Protein AF-A0A1V5KKI1-F1 (afdb_monomer)

Solvent-accessible surface area (backbone atoms only — not comparable to full-atom values): 11123 Å² total; per-residue (Å²): 120,94,58,53,67,62,52,52,55,50,49,53,50,33,64,76,65,67,55,80,86,79,87,84,82,82,85,64,93,61,44,90,78,33,66,68,53,48,29,59,76,69,70,46,90,80,67,59,81,82,46,94,95,72,49,72,60,73,78,40,92,84,51,47,70,68,63,51,49,54,51,26,52,51,27,47,52,57,48,20,59,54,49,57,66,32,48,70,32,77,48,77,39,72,72,43,72,56,64,47,42,56,55,46,52,54,27,48,52,54,28,35,57,56,28,46,78,72,79,45,65,72,46,73,23,34,40,39,40,33,30,72,63,83,69,93,68,65,63,79,81,47,85,63,55,88,89,40,75,61,46,69,46,56,39,58,56,52,48,62,74,71,54,61,50,59,46,78,44,64,40,59,64,66,62,52,53,53,52,52,52,64,74,76,104

Mean predicted aligned error: 4.67 Å

Structure (mmCIF, N/CA/C/O backbone):
data_AF-A0A1V5KKI1-F1
#
_entry.id   AF-A0A1V5KKI1-F1
#
loop_
_atom_site.group_PDB
_atom_site.id
_atom_site.type_symbol
_atom_site.label_atom_id
_atom_site.label_alt_id
_atom_site.label_comp_id
_atom_site.label_asym_id
_atom_site.label_entity_id
_atom_site.label_seq_id
_atom_site.pdbx_PDB_ins_code
_atom_site.Cartn_x
_atom_site.Cartn_y
_atom_site.Cartn_z
_atom_site.occupancy
_atom_site.B_iso_or_equiv
_atom_site.auth_seq_id
_atom_site.auth_comp_id
_atom_site.auth_asym_id
_atom_site.auth_atom_id
_atom_site.pdbx_PDB_model_num
ATOM 1 N N . MET A 1 1 ? 9.887 19.341 -19.666 1.00 56.97 1 MET A N 1
ATOM 2 C CA . MET A 1 1 ? 11.131 18.972 -18.947 1.00 56.97 1 MET A CA 1
ATOM 3 C C . MET A 1 1 ? 10.978 17.798 -17.973 1.00 56.97 1 MET A C 1
ATOM 5 O O . MET A 1 1 ? 11.897 16.997 -17.913 1.00 56.97 1 MET A O 1
ATOM 9 N N . ALA A 1 2 ? 9.849 17.619 -17.267 1.00 62.81 2 ALA A N 1
ATOM 10 C CA . ALA A 1 2 ? 9.694 16.579 -16.229 1.00 62.81 2 ALA A CA 1
ATOM 11 C C . ALA A 1 2 ? 9.899 15.107 -16.673 1.00 62.81 2 ALA A C 1
ATOM 13 O O . ALA A 1 2 ? 10.121 14.249 -15.827 1.00 62.81 2 ALA A O 1
ATOM 14 N N . GLN A 1 3 ? 9.843 14.800 -17.975 1.00 80.81 3 GLN A N 1
ATOM 15 C CA . GLN A 1 3 ? 10.018 13.434 -18.493 1.00 80.81 3 GLN A CA 1
ATOM 16 C C . GLN A 1 3 ? 11.432 13.120 -19.004 1.00 80.81 3 GLN A C 1
ATOM 18 O O . GLN A 1 3 ? 11.708 11.963 -19.306 1.00 80.81 3 GLN A O 1
ATOM 23 N N . VAL A 1 4 ? 12.336 14.107 -19.084 1.00 90.81 4 VAL A N 1
ATOM 24 C CA . VAL A 1 4 ? 13.693 13.901 -19.628 1.00 90.81 4 VAL A CA 1
ATOM 25 C C . VAL A 1 4 ? 14.449 12.775 -18.903 1.00 90.81 4 VAL A C 1
ATOM 27 O O . VAL A 1 4 ? 14.977 11.913 -19.600 1.00 90.81 4 VAL A O 1
ATOM 30 N N . PRO A 1 5 ? 14.442 12.682 -17.555 1.00 90.19 5 PRO A N 1
ATOM 31 C CA . PRO A 1 5 ? 15.108 11.574 -16.864 1.00 90.19 5 PRO A CA 1
ATOM 32 C C . PRO A 1 5 ? 14.557 10.201 -17.272 1.00 90.19 5 PRO A C 1
ATOM 34 O O . PRO A 1 5 ? 15.319 9.310 -17.632 1.00 90.19 5 PRO A O 1
ATOM 37 N N . ALA A 1 6 ? 13.228 10.064 -17.336 1.00 92.19 6 ALA A N 1
ATOM 38 C CA . ALA A 1 6 ? 12.586 8.807 -17.710 1.00 92.19 6 ALA A CA 1
ATOM 39 C C . ALA A 1 6 ? 12.930 8.371 -19.145 1.00 92.19 6 ALA A C 1
ATOM 41 O O . ALA A 1 6 ? 13.102 7.180 -19.395 1.00 92.19 6 ALA A O 1
ATOM 42 N N . LEU A 1 7 ? 13.051 9.323 -20.076 1.00 92.75 7 LEU A N 1
ATOM 43 C CA . LEU A 1 7 ? 13.460 9.048 -21.456 1.00 92.75 7 LEU A CA 1
ATOM 44 C C . LEU A 1 7 ? 14.927 8.609 -21.543 1.00 92.75 7 LEU A C 1
ATOM 46 O O . LEU A 1 7 ? 15.224 7.653 -22.251 1.00 92.75 7 LEU A O 1
ATOM 50 N N . VAL A 1 8 ? 15.828 9.266 -20.805 1.00 93.25 8 VAL A N 1
ATOM 51 C CA . VAL A 1 8 ? 17.254 8.896 -20.760 1.00 93.25 8 VAL A CA 1
ATOM 52 C C . VAL A 1 8 ? 17.434 7.497 -20.171 1.00 93.25 8 VAL A C 1
ATOM 54 O O . VAL A 1 8 ? 18.174 6.688 -20.720 1.00 93.25 8 VAL A O 1
ATOM 57 N N . GLU A 1 9 ? 16.717 7.169 -19.100 1.00 92.69 9 GLU A N 1
ATOM 58 C CA . GLU A 1 9 ? 16.767 5.839 -18.483 1.00 92.69 9 GLU A CA 1
ATOM 59 C C . GLU A 1 9 ? 16.225 4.736 -19.402 1.00 92.69 9 GLU A C 1
ATOM 61 O O . GLU A 1 9 ? 16.761 3.623 -19.437 1.00 92.69 9 GLU A O 1
ATOM 66 N N . LEU A 1 10 ? 15.167 5.037 -20.163 1.00 91.50 10 LEU A N 1
ATOM 67 C CA . LEU A 1 10 ? 14.662 4.127 -21.185 1.00 91.50 10 LEU A CA 1
ATOM 68 C C . LEU A 1 10 ? 15.703 3.926 -22.290 1.00 91.50 10 LEU A C 1
ATOM 70 O O . LEU A 1 10 ? 15.969 2.782 -22.648 1.00 91.50 10 LEU A O 1
ATOM 74 N N . LEU A 1 11 ? 16.318 5.005 -22.786 1.00 93.06 1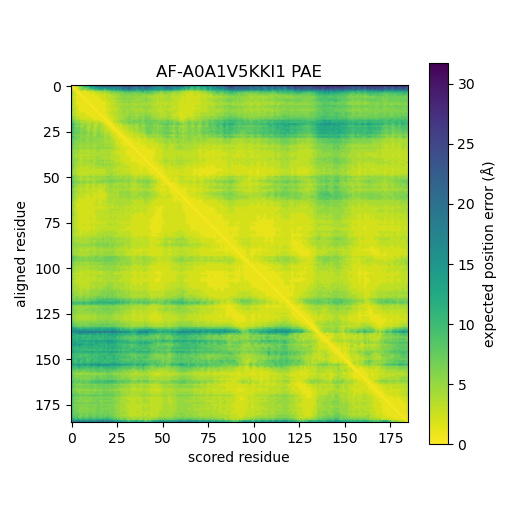1 LEU A N 1
ATOM 75 C CA . LEU A 1 11 ? 17.367 4.937 -23.805 1.00 93.06 11 LEU A CA 1
ATOM 76 C C . LEU A 1 11 ? 18.543 4.071 -23.336 1.00 93.06 11 LEU A C 1
ATOM 78 O O . LEU A 1 11 ? 18.917 3.133 -24.031 1.00 93.06 11 LEU A O 1
ATOM 82 N N . GLN A 1 12 ? 19.040 4.297 -22.119 1.00 93.00 12 GLN A N 1
ATOM 83 C CA . GLN A 1 12 ? 20.103 3.482 -21.523 1.00 93.00 12 GLN A CA 1
ATOM 84 C C . GLN A 1 12 ? 19.726 1.998 -21.449 1.00 93.00 12 GLN A C 1
ATOM 86 O O . GLN A 1 12 ? 20.561 1.129 -21.687 1.00 93.00 12 GLN A O 1
ATOM 91 N N . THR A 1 13 ? 18.466 1.691 -21.125 1.00 92.81 13 THR A N 1
ATOM 92 C CA . THR A 1 13 ? 17.971 0.308 -21.085 1.00 92.81 13 THR A CA 1
ATOM 93 C C . THR A 1 13 ? 17.933 -0.302 -22.488 1.00 92.81 13 THR A C 1
ATOM 95 O O . THR A 1 13 ? 18.366 -1.438 -22.674 1.00 92.81 13 THR A O 1
ATOM 98 N N . VAL A 1 14 ? 17.455 0.452 -23.482 1.00 93.56 14 VAL A N 1
ATOM 99 C CA . VAL A 1 14 ? 17.418 0.025 -24.888 1.00 93.56 14 VAL A CA 1
ATOM 100 C C . VAL A 1 14 ? 18.823 -0.272 -25.405 1.00 93.56 14 VAL A C 1
ATOM 102 O O . VAL A 1 14 ? 19.034 -1.345 -25.963 1.00 93.56 14 VAL A O 1
ATOM 105 N N . GLU A 1 15 ? 19.782 0.624 -25.169 1.00 94.75 15 GLU A N 1
ATOM 106 C CA . GLU A 1 15 ? 21.175 0.465 -25.599 1.00 94.75 15 GLU A CA 1
ATOM 107 C C . GLU A 1 15 ? 21.856 -0.710 -24.892 1.00 94.75 15 GLU A C 1
ATOM 109 O O . GLU A 1 15 ? 22.423 -1.584 -25.546 1.00 94.75 15 GLU A O 1
ATOM 114 N N . LYS A 1 16 ? 21.745 -0.786 -23.559 1.00 94.56 16 LYS A N 1
ATOM 115 C CA . LYS A 1 16 ? 22.373 -1.840 -22.746 1.00 94.56 16 LYS A CA 1
ATOM 116 C C . LYS A 1 16 ? 21.937 -3.245 -23.160 1.00 94.56 16 LYS A C 1
ATOM 118 O O . LYS A 1 16 ? 22.744 -4.169 -23.114 1.00 94.56 16 LYS A O 1
ATOM 123 N N . PHE A 1 17 ? 20.664 -3.415 -23.509 1.00 95.12 17 PHE A N 1
ATOM 124 C CA . PHE A 1 17 ? 20.086 -4.721 -23.833 1.00 95.12 17 PHE A CA 1
ATOM 125 C C . PHE A 1 17 ? 19.838 -4.936 -25.327 1.00 95.12 17 PHE A C 1
ATOM 127 O O . PHE A 1 17 ? 19.262 -5.958 -25.692 1.00 95.12 17 PHE A O 1
ATOM 134 N N . ASN A 1 18 ? 20.268 -3.999 -26.178 1.00 95.56 18 ASN A N 1
ATOM 135 C CA . ASN A 1 18 ? 20.048 -4.026 -27.623 1.00 95.56 18 ASN A CA 1
ATOM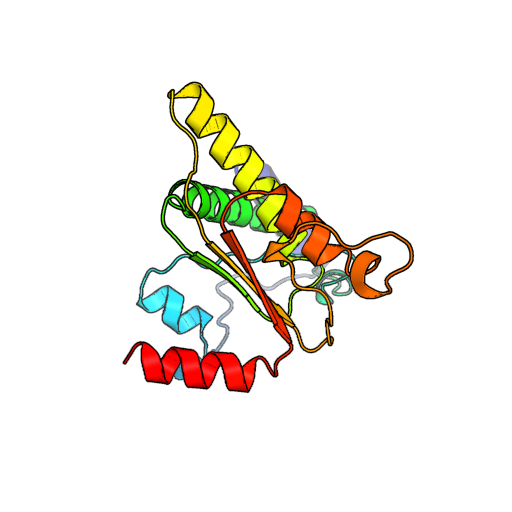 136 C C . ASN A 1 18 ? 18.576 -4.320 -27.987 1.00 95.56 18 ASN A C 1
ATOM 138 O O . ASN A 1 18 ? 18.268 -5.241 -28.748 1.00 95.56 18 ASN A O 1
ATOM 142 N N . LEU A 1 19 ? 17.649 -3.584 -27.364 1.00 92.88 19 LEU A N 1
ATOM 143 C CA . LEU A 1 19 ? 16.216 -3.826 -27.529 1.00 92.88 19 LEU A CA 1
ATOM 144 C C . LEU A 1 19 ? 15.744 -3.411 -28.924 1.00 92.88 19 LEU A C 1
ATOM 146 O O . LEU A 1 19 ? 16.017 -2.303 -29.386 1.00 92.88 19 LEU A O 1
ATOM 150 N N . ALA A 1 20 ? 14.973 -4.289 -29.567 1.00 92.25 20 ALA A N 1
ATOM 151 C CA . ALA A 1 20 ? 14.374 -3.989 -30.858 1.00 92.25 20 ALA A CA 1
ATOM 152 C C . ALA A 1 20 ? 13.396 -2.802 -30.745 1.00 92.25 20 ALA A C 1
ATOM 154 O O . ALA A 1 20 ? 12.601 -2.745 -29.798 1.00 92.25 20 ALA A O 1
ATOM 155 N N . PRO A 1 21 ? 13.413 -1.868 -31.710 1.00 89.69 21 PRO A N 1
ATOM 156 C CA . PRO A 1 21 ? 12.456 -0.777 -31.738 1.00 89.69 21 PRO A CA 1
ATOM 157 C C . PRO A 1 21 ? 11.047 -1.283 -32.074 1.00 89.69 21 PRO A C 1
ATOM 159 O O . PRO A 1 21 ? 10.855 -2.356 -32.648 1.00 89.69 21 PRO A O 1
ATOM 162 N N . GLY A 1 22 ? 10.050 -0.453 -31.774 1.00 89.94 22 GLY A N 1
ATOM 163 C CA . GLY A 1 22 ? 8.654 -0.706 -32.115 1.00 89.94 22 GLY A CA 1
ATOM 164 C C . GLY A 1 22 ? 7.801 -1.150 -30.931 1.00 89.94 22 GLY A C 1
ATOM 165 O O . GLY A 1 22 ? 8.219 -1.163 -29.774 1.00 89.94 22 GLY A O 1
ATOM 166 N N . ARG A 1 23 ? 6.535 -1.458 -31.220 1.00 89.75 23 ARG A N 1
ATOM 167 C CA . ARG A 1 23 ? 5.555 -1.820 -30.196 1.00 89.75 23 ARG A CA 1
ATOM 168 C C . ARG A 1 23 ? 5.691 -3.295 -29.832 1.00 89.75 23 ARG A C 1
ATOM 170 O O . ARG A 1 23 ? 5.368 -4.165 -30.636 1.00 89.75 23 ARG A O 1
ATOM 177 N N . LEU A 1 24 ? 6.051 -3.567 -28.583 1.00 87.44 24 LEU A N 1
ATOM 178 C CA . LEU A 1 24 ? 5.938 -4.905 -28.012 1.00 87.44 24 LEU A CA 1
ATOM 179 C C . LEU A 1 24 ? 4.475 -5.191 -27.664 1.00 87.44 24 LEU A C 1
ATOM 181 O O . LEU A 1 24 ? 3.829 -4.430 -26.940 1.00 87.44 24 LEU A O 1
ATOM 185 N N . THR A 1 25 ? 3.940 -6.289 -28.193 1.00 90.94 25 THR A N 1
ATOM 186 C CA . THR A 1 25 ? 2.590 -6.750 -27.858 1.00 90.94 25 THR A CA 1
ATOM 187 C C . THR A 1 25 ? 2.685 -7.854 -26.819 1.00 90.94 25 THR A C 1
ATOM 189 O O . THR A 1 25 ? 3.195 -8.934 -27.101 1.00 90.94 25 THR A O 1
ATOM 192 N N . VAL A 1 26 ? 2.161 -7.592 -25.623 1.00 88.81 26 VAL A N 1
ATOM 193 C CA . VAL A 1 26 ? 2.005 -8.605 -24.576 1.00 88.81 26 VAL A CA 1
ATOM 194 C C . VAL A 1 26 ? 0.583 -9.151 -24.653 1.00 88.81 26 VAL A C 1
ATOM 196 O O . VAL A 1 26 ? -0.393 -8.416 -24.493 1.00 88.81 26 VAL A O 1
ATOM 199 N N . LEU A 1 27 ? 0.452 -10.445 -24.943 1.00 93.62 27 LEU A N 1
ATOM 200 C CA . LEU A 1 27 ? -0.848 -11.106 -24.972 1.00 93.62 27 LEU A CA 1
ATOM 201 C C . LEU A 1 27 ? -1.318 -11.389 -23.542 1.00 93.62 27 LEU A C 1
ATOM 203 O O . LEU A 1 27 ? -0.592 -11.959 -22.734 1.00 93.62 27 LEU A O 1
ATOM 207 N N . HIS A 1 28 ? -2.572 -11.041 -23.250 1.00 91.50 28 HIS A N 1
ATOM 208 C CA . HIS A 1 28 ? -3.221 -11.325 -21.966 1.00 91.50 28 HIS A CA 1
ATOM 209 C C . HIS A 1 28 ? -4.410 -12.283 -22.167 1.00 91.50 28 HIS A C 1
ATOM 211 O O . HIS A 1 28 ? -5.566 -11.860 -22.036 1.00 91.50 28 HIS A O 1
ATOM 217 N N . PRO A 1 29 ? -4.165 -13.566 -22.505 1.00 94.31 29 PRO A N 1
ATOM 218 C CA . PRO A 1 29 ? -5.222 -14.518 -22.877 1.00 94.31 29 PRO A CA 1
ATOM 219 C C . PRO A 1 29 ? -6.270 -14.720 -21.771 1.00 94.31 29 PRO A C 1
ATOM 221 O O . PRO A 1 29 ? -7.442 -14.968 -22.049 1.00 94.31 29 PRO A O 1
ATOM 224 N N . PHE A 1 30 ? -5.877 -14.521 -20.511 1.00 95.50 30 PHE A N 1
ATOM 225 C CA . PHE A 1 30 ? -6.731 -14.695 -19.336 1.00 95.50 30 PHE A CA 1
ATOM 226 C C . PHE A 1 30 ? -7.200 -13.376 -18.706 1.00 95.50 30 PHE A C 1
ATOM 228 O O . PHE A 1 30 ? -7.671 -13.372 -17.571 1.00 95.50 30 PHE A O 1
ATOM 235 N N . LYS A 1 31 ? -7.148 -12.245 -19.433 1.00 94.56 31 LYS A N 1
ATOM 236 C CA . LYS A 1 31 ? -7.550 -10.923 -18.901 1.00 94.56 31 LYS A CA 1
ATOM 237 C C . LYS A 1 31 ? -8.973 -10.874 -18.331 1.00 94.56 31 LYS A C 1
ATOM 239 O O . LYS A 1 31 ? -9.262 -10.026 -17.494 1.00 94.56 31 LYS A O 1
ATOM 244 N N . ARG A 1 32 ? -9.865 -11.778 -18.756 1.00 95.38 32 ARG A N 1
ATOM 245 C CA . ARG A 1 32 ? -11.229 -11.897 -18.208 1.00 95.38 32 ARG A CA 1
ATOM 246 C C . ARG A 1 32 ? -11.252 -12.260 -16.717 1.00 95.38 32 ARG A C 1
ATOM 248 O O . ARG A 1 32 ? -12.180 -11.854 -16.033 1.00 95.38 32 ARG A O 1
ATOM 255 N N . PHE A 1 33 ? -10.224 -12.955 -16.227 1.00 95.50 33 PHE A N 1
ATOM 256 C CA . PHE A 1 33 ? -10.071 -13.354 -14.824 1.00 95.50 33 PHE A CA 1
ATOM 257 C C . PHE A 1 33 ? -9.181 -12.396 -14.017 1.00 95.50 33 PHE A C 1
ATOM 259 O O . PHE A 1 33 ? -8.999 -12.577 -12.819 1.00 95.50 33 PHE A O 1
ATOM 266 N N . SER A 1 34 ? -8.600 -11.379 -14.658 1.00 95.00 34 SER A N 1
ATOM 267 C CA . SER A 1 34 ? -7.713 -10.428 -13.991 1.00 95.00 34 SER A CA 1
ATOM 268 C C . SER A 1 34 ? -8.516 -9.344 -13.273 1.00 95.00 34 SER A C 1
ATOM 270 O O . SER A 1 34 ? -9.273 -8.603 -13.909 1.00 95.00 34 SER A O 1
ATOM 272 N N . TYR A 1 35 ? -8.293 -9.200 -11.964 1.00 93.12 35 TYR A N 1
ATOM 273 C CA . TYR A 1 35 ? -8.877 -8.110 -11.179 1.00 93.12 35 TYR A CA 1
ATOM 274 C C . TYR A 1 35 ? -8.364 -6.737 -11.643 1.00 93.12 35 TYR A C 1
ATOM 276 O O . TYR A 1 35 ? -9.141 -5.792 -11.704 1.00 93.12 35 TYR A O 1
ATOM 284 N N . LEU A 1 36 ? -7.099 -6.639 -12.080 1.00 95.19 36 LEU A N 1
ATOM 285 C CA . LEU A 1 36 ? -6.538 -5.417 -12.673 1.00 95.19 36 LEU A CA 1
ATOM 286 C C . LEU A 1 36 ? -7.284 -5.024 -13.950 1.00 95.19 36 LEU A C 1
ATOM 288 O O . LEU A 1 36 ? -7.657 -3.867 -14.140 1.00 95.19 36 LEU A O 1
ATOM 292 N N . ALA A 1 37 ? -7.556 -5.999 -14.822 1.00 95.44 37 ALA A N 1
ATOM 293 C CA . ALA A 1 37 ? -8.334 -5.748 -16.027 1.00 95.44 37 ALA A CA 1
ATOM 294 C C . ALA A 1 37 ? -9.784 -5.358 -15.699 1.00 95.44 37 ALA A C 1
ATOM 296 O O . ALA A 1 37 ? -10.366 -4.550 -16.420 1.00 95.44 37 ALA A O 1
ATOM 297 N N . ALA A 1 38 ? -10.381 -5.928 -14.646 1.00 96.06 38 ALA A N 1
ATOM 298 C CA . ALA A 1 38 ? -11.711 -5.544 -14.177 1.00 96.06 38 ALA A CA 1
ATOM 299 C C . ALA A 1 38 ? -11.732 -4.109 -13.636 1.00 96.06 38 ALA A C 1
ATOM 301 O O . ALA A 1 38 ? -12.555 -3.316 -14.086 1.00 96.06 38 ALA A O 1
ATOM 302 N N . ALA A 1 39 ? -10.781 -3.747 -12.773 1.00 96.50 39 ALA A N 1
ATOM 303 C CA . ALA A 1 39 ? -10.651 -2.399 -12.234 1.00 96.50 39 ALA A CA 1
ATOM 304 C C . ALA A 1 39 ? -10.445 -1.356 -13.341 1.00 96.50 39 ALA A C 1
ATOM 306 O O . ALA A 1 39 ? -11.126 -0.336 -13.356 1.00 96.50 39 ALA A O 1
ATOM 307 N N . CYS A 1 40 ? -9.611 -1.665 -14.341 1.00 94.88 40 CYS A N 1
ATOM 308 C CA . CYS A 1 40 ? -9.438 -0.829 -15.529 1.00 94.88 40 CYS A CA 1
ATOM 309 C C . CYS A 1 40 ? -10.761 -0.618 -16.291 1.00 94.88 40 CYS A C 1
ATOM 311 O O . CYS A 1 40 ? -11.128 0.521 -16.581 1.00 94.88 40 CYS A O 1
ATOM 313 N N . ARG A 1 41 ? -11.534 -1.688 -16.553 1.00 95.94 41 ARG A N 1
ATOM 314 C CA . ARG A 1 41 ? -12.860 -1.577 -17.199 1.00 95.94 41 ARG A CA 1
ATOM 315 C C . ARG A 1 41 ? -13.843 -0.740 -16.379 1.00 95.94 41 ARG A C 1
ATOM 317 O O . ARG A 1 41 ? -14.617 0.014 -16.955 1.00 95.94 41 ARG A O 1
ATOM 324 N N . MET A 1 42 ? -13.803 -0.877 -15.056 1.00 96.75 42 MET A N 1
ATOM 325 C CA . MET A 1 42 ? -14.682 -0.171 -14.119 1.00 96.75 42 MET A CA 1
ATOM 326 C C . MET A 1 42 ? -14.182 1.233 -13.756 1.00 96.75 42 MET A C 1
ATOM 328 O O . MET A 1 42 ? -14.857 1.935 -13.011 1.00 96.75 42 MET A O 1
ATOM 332 N N . ARG A 1 43 ? -13.015 1.651 -14.270 1.00 96.38 43 ARG A N 1
ATOM 333 C CA . ARG A 1 43 ? -12.341 2.911 -13.914 1.00 96.38 43 ARG A CA 1
ATOM 334 C C . ARG A 1 43 ? -12.110 3.064 -12.403 1.00 96.38 43 ARG A C 1
ATOM 336 O O . ARG A 1 43 ? -12.127 4.174 -11.879 1.00 96.38 43 ARG A O 1
ATOM 343 N N . VAL A 1 44 ? -11.873 1.949 -11.715 1.00 96.44 44 VAL A N 1
ATOM 344 C CA . VAL A 1 44 ? -11.483 1.929 -10.302 1.00 96.44 44 VAL A CA 1
ATOM 345 C C . VAL A 1 44 ? -9.960 2.062 -10.228 1.00 96.44 44 VAL A C 1
ATOM 347 O O . VAL A 1 44 ? -9.266 1.266 -10.869 1.00 96.44 44 VAL A O 1
ATOM 350 N N . PRO A 1 45 ? -9.417 3.045 -9.486 1.00 96.19 45 PRO A N 1
ATOM 351 C CA . PRO A 1 45 ? -7.977 3.181 -9.322 1.00 96.19 45 PRO A CA 1
ATOM 352 C C . PRO A 1 45 ? -7.368 1.926 -8.696 1.00 96.19 45 PRO A C 1
ATOM 354 O O . PRO A 1 45 ? -7.870 1.414 -7.697 1.00 96.19 45 PRO A O 1
ATOM 357 N N . VAL A 1 46 ? -6.260 1.457 -9.266 1.00 97.19 46 VAL A N 1
ATOM 358 C CA . VAL A 1 46 ? -5.409 0.430 -8.662 1.00 97.19 46 VAL A CA 1
ATOM 359 C C . VAL A 1 46 ? -3.999 0.972 -8.590 1.00 97.19 46 VAL A C 1
ATOM 361 O O . VAL A 1 46 ? -3.515 1.561 -9.553 1.00 97.19 46 VAL A O 1
ATOM 364 N N . THR A 1 47 ? -3.365 0.758 -7.446 1.00 97.50 47 THR A N 1
ATOM 365 C CA . THR A 1 47 ? -2.022 1.233 -7.140 1.00 97.50 47 THR A CA 1
ATOM 366 C C . THR A 1 47 ? -1.146 0.050 -6.749 1.00 97.50 47 THR A C 1
ATOM 368 O O . THR A 1 47 ? -1.606 -0.905 -6.121 1.00 97.50 47 THR A O 1
ATOM 371 N N . VAL A 1 48 ? 0.120 0.096 -7.147 1.00 96.00 48 VAL A N 1
ATOM 372 C CA . VAL A 1 48 ? 1.142 -0.898 -6.828 1.00 96.00 48 VAL A CA 1
ATOM 373 C C . VAL A 1 48 ? 2.251 -0.203 -6.047 1.00 96.00 48 VAL A C 1
ATOM 375 O O . VAL A 1 48 ? 2.795 0.818 -6.464 1.00 96.00 48 VAL A O 1
ATOM 378 N N . HIS A 1 49 ? 2.598 -0.767 -4.893 1.00 96.56 49 HIS A N 1
ATOM 379 C CA . HIS A 1 49 ? 3.597 -0.204 -3.986 1.00 96.56 49 HIS A CA 1
ATOM 380 C C . HIS A 1 49 ? 4.773 -1.178 -3.849 1.00 96.56 49 HIS A C 1
ATOM 382 O O . HIS A 1 49 ? 4.805 -1.944 -2.892 1.00 96.56 49 HIS A O 1
ATOM 388 N N . PRO A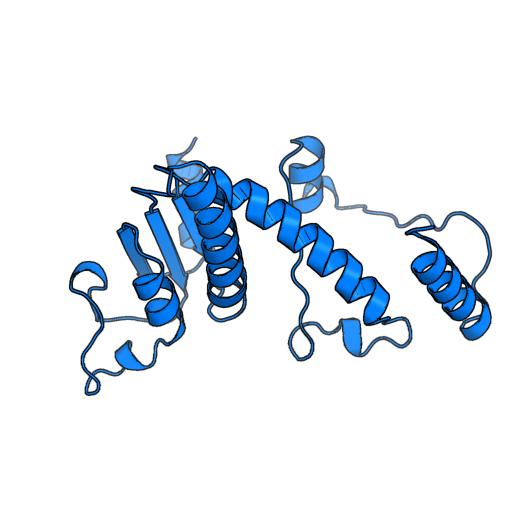 1 50 ? 5.707 -1.201 -4.815 1.00 95.31 50 PRO A N 1
ATOM 389 C CA . PRO A 1 50 ? 6.843 -2.112 -4.788 1.00 95.31 50 PRO A CA 1
ATOM 390 C C . PRO A 1 50 ? 7.864 -1.732 -3.705 1.00 95.31 50 PRO A C 1
ATOM 392 O O . PRO A 1 50 ? 8.024 -0.554 -3.369 1.00 95.31 50 PRO A O 1
ATOM 395 N N . GLY A 1 51 ? 8.587 -2.725 -3.189 1.00 92.56 51 GLY A N 1
ATOM 396 C CA . GLY A 1 51 ? 9.612 -2.578 -2.161 1.00 92.56 51 GLY A CA 1
ATOM 397 C C . GLY A 1 51 ? 10.807 -3.511 -2.368 1.00 92.56 51 GLY A C 1
ATOM 398 O O . GLY A 1 51 ? 10.661 -4.711 -2.612 1.00 92.56 51 GLY A O 1
ATOM 399 N N . ILE A 1 52 ? 12.020 -2.967 -2.227 1.00 93.12 52 ILE A N 1
ATOM 400 C CA . ILE A 1 52 ? 13.253 -3.767 -2.221 1.00 93.12 52 ILE A CA 1
ATOM 401 C C . ILE A 1 52 ? 13.206 -4.723 -1.023 1.00 93.12 52 ILE A C 1
ATOM 403 O O . ILE A 1 52 ? 12.929 -4.303 0.099 1.00 93.12 52 ILE A O 1
ATOM 407 N N . GLY A 1 53 ? 13.466 -6.009 -1.273 1.00 90.06 53 GLY A N 1
ATOM 408 C CA . GLY A 1 53 ? 13.324 -7.080 -0.281 1.00 90.06 53 GLY A CA 1
ATOM 409 C C . GLY A 1 53 ? 11.946 -7.753 -0.262 1.00 90.06 53 GLY A C 1
ATOM 410 O O . GLY A 1 53 ? 11.800 -8.766 0.414 1.00 90.06 53 GLY A O 1
ATOM 411 N N . TYR A 1 54 ? 10.970 -7.241 -1.025 1.00 90.44 54 TYR A N 1
ATOM 412 C CA . TYR A 1 54 ? 9.647 -7.856 -1.209 1.00 90.44 54 TYR A CA 1
ATOM 413 C C . TYR A 1 54 ? 9.478 -8.390 -2.627 1.00 90.44 54 TYR A C 1
ATOM 415 O O . TYR A 1 54 ? 9.194 -9.570 -2.826 1.00 90.44 54 TYR A O 1
ATOM 423 N N . ASP A 1 55 ? 9.663 -7.524 -3.622 1.00 93.56 55 ASP A N 1
ATOM 424 C CA . ASP A 1 55 ? 9.365 -7.877 -5.004 1.00 93.56 55 ASP A CA 1
ATOM 425 C C . ASP A 1 55 ? 10.547 -8.560 -5.688 1.00 93.56 55 ASP A C 1
ATOM 427 O O . ASP A 1 55 ? 11.669 -8.054 -5.713 1.00 93.56 55 ASP A O 1
ATOM 431 N N . ILE A 1 56 ? 10.276 -9.675 -6.366 1.00 95.06 56 ILE A N 1
ATOM 432 C CA . ILE A 1 56 ? 11.293 -10.391 -7.148 1.00 95.06 56 ILE A CA 1
ATOM 433 C C . ILE A 1 56 ? 11.795 -9.583 -8.354 1.00 95.06 56 ILE A C 1
ATOM 435 O O . ILE A 1 56 ? 12.844 -9.896 -8.918 1.00 95.06 56 ILE A O 1
ATOM 439 N N . ILE A 1 57 ? 11.066 -8.531 -8.750 1.00 93.31 57 ILE A N 1
ATOM 440 C CA . ILE A 1 57 ? 11.397 -7.717 -9.922 1.00 93.31 57 ILE A CA 1
ATOM 441 C C . ILE A 1 57 ? 12.802 -7.126 -9.824 1.00 93.31 57 ILE A C 1
ATOM 443 O O . ILE A 1 57 ? 13.465 -7.028 -10.845 1.00 93.31 57 ILE A O 1
ATOM 447 N N . TYR A 1 58 ? 13.291 -6.812 -8.619 1.00 95.19 58 TYR A N 1
ATOM 448 C CA . TYR A 1 58 ? 14.618 -6.226 -8.413 1.00 95.19 58 TYR A CA 1
ATOM 449 C C . TYR A 1 58 ? 15.778 -7.169 -8.767 1.00 95.19 58 TYR A C 1
ATOM 451 O O . TYR A 1 58 ? 16.885 -6.695 -8.999 1.00 95.19 58 TYR A O 1
ATOM 459 N N . ASN A 1 59 ? 15.526 -8.478 -8.872 1.00 94.75 59 ASN A N 1
ATOM 460 C CA . ASN A 1 59 ? 16.525 -9.456 -9.315 1.00 94.75 59 ASN A CA 1
ATOM 461 C C . ASN A 1 59 ? 16.634 -9.529 -10.846 1.00 94.75 59 ASN A C 1
ATOM 463 O O . ASN A 1 59 ? 17.534 -10.177 -11.379 1.00 94.75 59 ASN A O 1
ATOM 467 N N . ASN A 1 60 ? 15.701 -8.910 -11.571 1.00 92.94 60 ASN A N 1
ATOM 468 C CA . ASN A 1 60 ? 15.701 -8.913 -13.022 1.00 92.94 60 ASN A CA 1
ATOM 469 C C . ASN A 1 60 ? 16.758 -7.923 -13.557 1.00 92.94 60 ASN A C 1
ATOM 471 O O . ASN A 1 60 ? 16.812 -6.790 -13.082 1.00 92.94 60 ASN A O 1
ATOM 475 N N . PRO A 1 61 ? 17.560 -8.277 -14.579 1.00 93.06 61 PRO A N 1
ATOM 476 C CA . PRO A 1 61 ? 18.557 -7.360 -15.139 1.00 93.06 61 PRO A CA 1
ATOM 477 C C . PRO A 1 61 ? 17.955 -6.069 -15.729 1.00 93.06 61 PRO A C 1
ATOM 479 O O . PRO A 1 61 ? 18.644 -5.050 -15.785 1.00 93.06 61 PRO A O 1
ATOM 482 N N . PHE A 1 62 ? 16.680 -6.092 -16.132 1.00 91.56 62 PHE A N 1
ATOM 483 C CA . PHE A 1 62 ? 15.917 -4.933 -16.603 1.00 91.56 62 PHE A CA 1
ATOM 484 C C . PHE A 1 62 ? 15.342 -4.069 -15.470 1.00 91.56 62 PHE A C 1
ATOM 486 O O . PHE A 1 62 ? 14.733 -3.034 -15.746 1.00 91.56 62 PHE A O 1
ATOM 493 N N . ALA A 1 63 ? 15.489 -4.467 -14.203 1.00 93.69 63 ALA A N 1
ATOM 494 C CA . ALA A 1 63 ? 14.985 -3.687 -13.084 1.00 93.69 63 ALA A CA 1
ATOM 495 C C . ALA A 1 63 ? 15.673 -2.320 -13.022 1.00 93.69 63 ALA A C 1
ATOM 497 O O . ALA A 1 63 ? 16.895 -2.216 -12.936 1.00 93.69 63 ALA A O 1
ATOM 498 N N . ASN A 1 64 ? 14.867 -1.261 -13.020 1.00 93.62 64 ASN A N 1
ATOM 499 C CA . ASN A 1 64 ? 15.342 0.104 -12.867 1.00 93.62 64 ASN A CA 1
ATOM 500 C C . ASN A 1 64 ? 14.666 0.734 -11.645 1.00 93.62 64 ASN A C 1
ATOM 502 O O . ASN A 1 64 ? 13.469 1.026 -11.661 1.00 93.62 64 ASN A O 1
ATOM 506 N N . GLY A 1 65 ? 15.446 0.953 -10.583 1.00 93.31 65 GLY A N 1
ATOM 507 C CA . GLY A 1 65 ? 14.946 1.493 -9.317 1.00 93.31 65 GLY A CA 1
ATOM 508 C C . GLY A 1 65 ? 14.338 2.892 -9.438 1.00 93.31 65 GLY A C 1
ATOM 509 O O . GLY A 1 65 ? 13.349 3.180 -8.768 1.00 93.31 65 GLY A O 1
ATOM 510 N N . ALA A 1 66 ? 14.859 3.740 -10.324 1.00 92.69 66 ALA A N 1
ATOM 511 C CA . ALA A 1 66 ? 14.323 5.078 -10.548 1.00 92.69 66 ALA A CA 1
ATOM 512 C C . ALA A 1 66 ? 12.986 5.029 -11.314 1.00 92.69 66 ALA A C 1
ATOM 514 O O . ALA A 1 66 ? 12.031 5.707 -10.924 1.00 92.69 66 ALA A O 1
ATOM 515 N N . ALA A 1 67 ? 12.858 4.164 -12.326 1.00 93.19 67 ALA A N 1
ATOM 516 C CA . ALA A 1 67 ? 11.589 3.928 -13.020 1.00 93.19 67 ALA A CA 1
ATOM 517 C C . ALA A 1 67 ? 10.517 3.334 -12.095 1.00 93.19 67 ALA A C 1
ATOM 519 O O . ALA A 1 67 ? 9.404 3.861 -12.026 1.00 93.19 67 ALA A O 1
ATOM 520 N N . ILE A 1 68 ? 10.872 2.289 -11.342 1.00 95.00 68 ILE A N 1
ATOM 521 C CA . ILE A 1 68 ? 9.986 1.647 -10.365 1.00 95.00 68 ILE A CA 1
ATOM 522 C C . ILE A 1 68 ? 9.567 2.657 -9.290 1.00 95.00 68 ILE A C 1
ATOM 524 O O . ILE A 1 68 ? 8.379 2.790 -9.007 1.00 95.00 68 ILE A O 1
ATOM 528 N N . GLY A 1 69 ? 10.512 3.428 -8.744 1.00 94.94 69 GLY A N 1
ATOM 529 C CA . GLY A 1 69 ? 10.243 4.443 -7.725 1.00 94.94 69 GLY A CA 1
ATOM 530 C C . GLY A 1 69 ? 9.320 5.563 -8.211 1.00 94.94 69 GLY A C 1
ATOM 531 O O . GLY A 1 69 ? 8.413 5.968 -7.485 1.00 94.94 69 GLY A O 1
ATOM 532 N N . ARG A 1 70 ? 9.476 6.034 -9.458 1.00 94.88 70 ARG A N 1
ATOM 533 C CA . ARG A 1 70 ? 8.548 7.015 -10.054 1.00 94.88 70 ARG A CA 1
ATOM 534 C C . ARG A 1 70 ? 7.132 6.464 -10.203 1.00 94.88 70 ARG A C 1
ATOM 536 O O . ARG A 1 70 ? 6.176 7.182 -9.899 1.00 94.88 70 ARG A O 1
ATOM 543 N N . GLY A 1 71 ? 6.999 5.219 -10.664 1.00 95.25 71 GLY A N 1
ATOM 544 C CA . GLY A 1 71 ? 5.710 4.528 -10.747 1.00 95.25 71 GLY A CA 1
ATOM 545 C C . GLY A 1 71 ? 5.063 4.403 -9.368 1.00 95.25 71 GLY A C 1
ATOM 546 O O . GLY A 1 71 ? 3.979 4.935 -9.148 1.00 95.25 71 GLY A O 1
ATOM 547 N N . ALA A 1 72 ? 5.798 3.839 -8.408 1.00 96.81 72 ALA A N 1
ATOM 548 C CA . ALA A 1 72 ? 5.368 3.666 -7.023 1.00 96.81 72 ALA A CA 1
ATOM 549 C C . ALA A 1 72 ? 4.929 4.979 -6.359 1.00 96.81 72 ALA A C 1
ATOM 551 O O . ALA A 1 72 ? 3.931 5.020 -5.644 1.00 96.81 72 ALA A O 1
ATOM 552 N N . HIS A 1 73 ? 5.660 6.072 -6.598 1.00 97.06 73 HIS A N 1
ATOM 553 C CA . HIS A 1 73 ? 5.319 7.380 -6.045 1.00 97.06 73 HIS A CA 1
ATOM 554 C C . HIS A 1 73 ? 4.075 7.992 -6.711 1.00 97.06 73 HIS A C 1
ATOM 556 O O . HIS A 1 73 ? 3.290 8.679 -6.056 1.00 97.06 73 HIS A O 1
ATOM 562 N N . THR A 1 74 ? 3.871 7.748 -8.007 1.00 96.94 74 THR A N 1
ATOM 563 C CA . THR A 1 74 ? 2.640 8.148 -8.708 1.00 96.94 74 THR A CA 1
ATOM 564 C C . THR A 1 74 ? 1.440 7.409 -8.129 1.00 96.94 74 THR A C 1
ATOM 566 O O . THR A 1 74 ? 0.467 8.046 -7.727 1.00 96.94 74 THR A O 1
ATOM 569 N N . ASP A 1 75 ? 1.568 6.095 -7.980 1.00 98.12 75 ASP A N 1
ATOM 570 C CA . ASP A 1 75 ? 0.566 5.223 -7.378 1.00 98.12 75 ASP A CA 1
ATOM 571 C C . ASP A 1 75 ? 0.283 5.603 -5.920 1.00 98.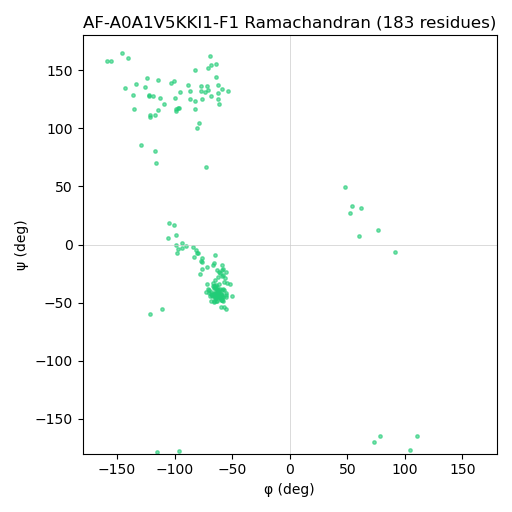12 75 ASP A C 1
ATOM 573 O O . ASP A 1 75 ? -0.871 5.685 -5.508 1.00 98.12 75 ASP A O 1
ATOM 577 N N . PHE A 1 76 ? 1.308 5.948 -5.140 1.00 98.44 76 PHE A N 1
ATOM 578 C CA . PHE A 1 76 ? 1.133 6.459 -3.781 1.00 98.44 76 PHE A CA 1
ATOM 579 C C . PHE A 1 76 ? 0.282 7.732 -3.737 1.00 98.44 76 PHE A C 1
ATOM 581 O O . PHE A 1 76 ? -0.624 7.823 -2.916 1.00 98.44 76 PHE A O 1
ATOM 588 N N . LYS A 1 77 ? 0.496 8.691 -4.645 1.00 98.00 77 LYS A N 1
ATOM 589 C CA . LYS A 1 77 ? -0.332 9.909 -4.704 1.00 98.00 77 LYS A CA 1
ATOM 590 C C . LYS A 1 77 ? -1.782 9.618 -5.093 1.00 98.00 77 LYS A C 1
ATOM 592 O O . LYS A 1 77 ? -2.685 10.244 -4.544 1.00 98.00 77 LYS A O 1
ATOM 597 N N . ILE A 1 78 ? -2.009 8.670 -6.004 1.00 98.19 78 ILE A N 1
ATOM 598 C CA . ILE A 1 78 ? -3.360 8.204 -6.354 1.00 98.19 78 ILE A CA 1
ATOM 599 C C . ILE A 1 78 ? -4.032 7.584 -5.122 1.00 98.19 78 ILE A C 1
ATOM 601 O O . ILE A 1 78 ? -5.189 7.881 -4.828 1.00 98.19 78 ILE A O 1
ATOM 605 N N . PHE A 1 79 ? -3.297 6.770 -4.364 1.00 98.50 79 PHE A N 1
ATOM 606 C CA . PHE A 1 79 ? -3.808 6.166 -3.140 1.00 98.50 79 PHE A CA 1
ATOM 607 C C . PHE A 1 79 ? -4.106 7.212 -2.053 1.00 98.50 79 PHE A C 1
ATOM 609 O O . PHE A 1 79 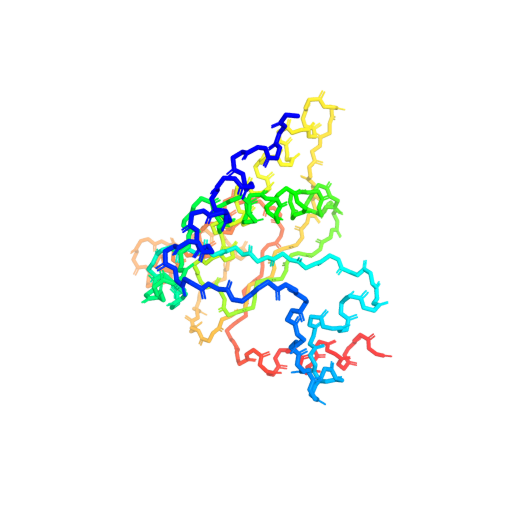? -5.179 7.165 -1.458 1.00 98.50 79 PHE A O 1
ATOM 616 N N . VAL A 1 80 ? -3.231 8.206 -1.851 1.00 98.38 80 VAL A N 1
ATOM 617 C CA . VAL A 1 80 ? -3.469 9.353 -0.949 1.00 98.38 80 VAL A CA 1
ATOM 618 C C . VAL A 1 80 ? -4.766 10.079 -1.308 1.00 98.38 80 VAL A C 1
ATOM 620 O O . VAL A 1 80 ? -5.545 10.408 -0.416 1.00 98.38 80 VAL A O 1
ATOM 623 N N . ASP A 1 81 ? -5.032 10.316 -2.596 1.00 97.38 81 ASP A N 1
ATOM 624 C CA . ASP A 1 81 ? -6.276 10.963 -3.023 1.00 97.38 81 ASP A CA 1
ATOM 625 C C . ASP A 1 81 ? -7.518 10.108 -2.713 1.00 97.38 81 ASP A C 1
ATOM 627 O O . ASP A 1 81 ? -8.543 10.652 -2.300 1.00 97.38 81 ASP A O 1
ATOM 631 N N . SER A 1 82 ? -7.426 8.778 -2.820 1.00 97.38 82 SER A N 1
ATOM 632 C CA . SER A 1 82 ? -8.480 7.870 -2.342 1.00 97.38 82 SER A CA 1
ATOM 633 C C . SER A 1 82 ? -8.665 7.939 -0.827 1.00 97.38 82 SER A C 1
ATOM 635 O O . SER A 1 82 ? -9.796 8.067 -0.364 1.00 97.38 82 SER A O 1
ATOM 637 N N . VAL A 1 83 ? -7.575 7.934 -0.055 1.00 97.81 83 VAL A N 1
ATOM 638 C CA . VAL A 1 83 ? -7.618 8.032 1.415 1.00 97.81 83 VAL A CA 1
ATOM 639 C C . VAL A 1 83 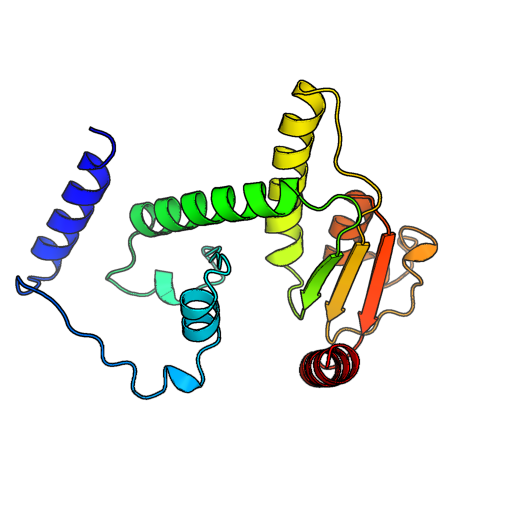? -8.173 9.380 1.883 1.00 97.81 83 VAL A C 1
ATOM 641 O O . VAL A 1 83 ? -8.863 9.444 2.894 1.00 97.81 83 VAL A O 1
ATOM 644 N N . ARG A 1 84 ? -7.970 10.463 1.127 1.00 96.88 84 ARG A N 1
ATOM 645 C CA . ARG A 1 84 ? -8.557 11.779 1.431 1.00 96.88 84 ARG A CA 1
ATOM 646 C C . ARG A 1 84 ? -10.090 11.764 1.495 1.00 96.88 84 ARG A C 1
ATOM 648 O O . ARG A 1 84 ? -10.671 12.636 2.129 1.00 96.88 84 ARG A O 1
ATOM 655 N N . ARG A 1 85 ? -10.742 10.784 0.862 1.00 95.56 85 ARG A N 1
ATOM 656 C CA . ARG A 1 85 ? -12.203 10.591 0.862 1.00 95.56 85 ARG A CA 1
ATOM 657 C C . ARG A 1 85 ? -12.669 9.509 1.844 1.00 95.56 85 ARG A C 1
ATOM 659 O O . ARG A 1 85 ? -13.773 9.002 1.698 1.00 95.56 85 ARG A O 1
ATOM 666 N N . LEU A 1 86 ? -11.825 9.115 2.797 1.00 97.62 86 LEU A N 1
ATOM 667 C CA . LEU A 1 86 ? -12.093 7.983 3.683 1.00 97.62 86 LEU A CA 1
ATOM 668 C C . LEU A 1 86 ? -13.031 8.311 4.856 1.00 97.62 86 LEU A C 1
ATOM 670 O O . LEU A 1 86 ? -13.403 7.382 5.565 1.00 97.62 86 LEU A O 1
ATOM 674 N N . SER A 1 87 ? -13.412 9.573 5.097 1.00 97.31 87 SER A N 1
ATOM 675 C CA . SER A 1 87 ? -14.341 9.882 6.198 1.00 97.31 87 SER A CA 1
ATOM 676 C C . SER A 1 87 ? -15.612 9.042 6.086 1.00 97.31 87 SER A C 1
ATOM 678 O O . SER A 1 87 ? -16.155 8.916 4.990 1.00 97.31 87 SER A O 1
ATOM 680 N N . GLU A 1 88 ? -16.033 8.426 7.195 1.00 97.38 88 GLU A N 1
ATOM 681 C CA . GLU A 1 88 ? -17.188 7.505 7.250 1.00 97.38 88 GLU A CA 1
ATOM 682 C C . GLU A 1 88 ? -17.067 6.259 6.338 1.00 97.38 88 GLU A C 1
ATOM 684 O O . GLU A 1 88 ? -18.004 5.477 6.189 1.00 97.38 88 GLU A O 1
ATOM 689 N N . GLY A 1 89 ? -15.901 6.052 5.722 1.00 97.00 89 GLY A N 1
ATOM 690 C CA . GLY A 1 89 ? -15.602 4.944 4.826 1.00 97.00 89 GLY A CA 1
ATOM 691 C C . GLY A 1 89 ? -14.897 3.781 5.520 1.00 97.00 89 GLY A C 1
ATOM 692 O O . GLY A 1 89 ? -14.636 3.788 6.724 1.00 97.00 89 GLY A O 1
ATOM 693 N N . VAL A 1 90 ? -14.553 2.764 4.728 1.00 96.44 90 VAL A N 1
ATOM 694 C CA . VAL A 1 90 ? -13.896 1.542 5.207 1.00 96.44 90 VAL A CA 1
ATOM 695 C C . VAL A 1 90 ? -12.575 1.336 4.474 1.00 96.44 90 VAL A C 1
ATOM 697 O O . VAL A 1 90 ? -12.533 1.288 3.246 1.00 96.44 90 VAL A O 1
ATOM 700 N N . PHE A 1 91 ? -11.501 1.153 5.234 1.00 97.44 91 PHE A N 1
ATOM 701 C CA . PHE A 1 91 ? -10.247 0.592 4.756 1.00 97.44 91 PHE A CA 1
ATOM 702 C C . PHE A 1 91 ? -10.175 -0.887 5.148 1.00 97.44 91 PHE A C 1
ATOM 704 O O . PHE A 1 91 ? -10.313 -1.235 6.321 1.00 97.44 91 PHE A O 1
ATOM 711 N N . LEU A 1 92 ? -9.946 -1.758 4.164 1.00 96.25 92 LEU A N 1
ATOM 712 C CA . LEU A 1 92 ? -9.828 -3.200 4.360 1.00 96.25 92 LEU A CA 1
ATOM 713 C C . LEU A 1 92 ? -8.396 -3.652 4.037 1.00 96.25 92 LEU A C 1
ATOM 715 O O . LEU A 1 92 ? -7.962 -3.570 2.889 1.00 96.25 92 LEU A O 1
ATOM 719 N N 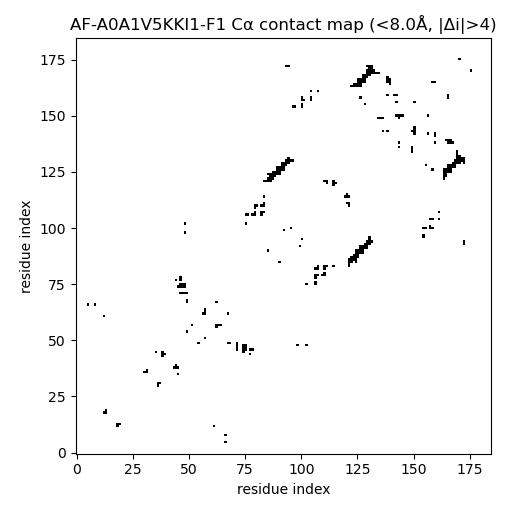. SER A 1 93 ? -7.680 -4.157 5.042 1.00 96.19 93 SER A N 1
ATOM 720 C CA . SER A 1 93 ? -6.392 -4.839 4.869 1.00 96.19 93 SER A CA 1
ATOM 721 C C . SER A 1 93 ? -6.617 -6.346 4.885 1.00 96.19 93 SER A C 1
ATOM 723 O O . SER A 1 93 ? -7.043 -6.880 5.904 1.00 96.19 93 SER A O 1
ATOM 725 N N . VAL A 1 94 ? -6.332 -7.033 3.778 1.00 95.50 94 VAL A N 1
ATOM 726 C CA . VAL A 1 94 ? -6.518 -8.489 3.645 1.00 95.50 94 VAL A CA 1
ATOM 727 C C . VAL A 1 94 ? -5.163 -9.151 3.405 1.00 95.50 94 VAL A C 1
ATOM 729 O O . VAL A 1 94 ? -4.558 -8.944 2.354 1.00 95.50 94 VAL A O 1
ATOM 732 N N . GLY A 1 95 ? -4.673 -9.925 4.376 1.00 92.75 95 GLY A N 1
ATOM 733 C CA . GLY A 1 95 ? -3.427 -10.693 4.282 1.00 92.75 95 GLY A CA 1
ATOM 734 C C . GLY A 1 95 ? -2.164 -9.853 4.090 1.00 92.75 95 GLY A C 1
ATOM 735 O O . GLY A 1 95 ? -1.243 -10.282 3.395 1.00 92.75 95 GLY A O 1
ATOM 736 N N . SER A 1 96 ? -2.123 -8.631 4.629 1.00 92.50 96 SER A N 1
ATOM 737 C CA . SER A 1 96 ? -0.987 -7.721 4.461 1.00 92.50 96 SER A CA 1
ATOM 738 C C . SER A 1 96 ? -0.506 -7.169 5.801 1.00 92.50 96 SER A C 1
ATOM 740 O O . SER A 1 96 ? -0.875 -6.077 6.232 1.00 92.50 96 SER A O 1
ATOM 742 N N . ALA A 1 97 ? 0.372 -7.930 6.452 1.00 90.25 97 ALA A N 1
ATOM 743 C CA . ALA A 1 97 ? 0.966 -7.559 7.734 1.00 90.25 97 ALA A CA 1
ATOM 744 C C . ALA A 1 97 ? 2.064 -6.484 7.623 1.00 90.25 97 ALA A C 1
ATOM 746 O O . ALA A 1 97 ? 2.461 -5.906 8.629 1.00 90.25 97 ALA A O 1
ATOM 747 N N . ILE A 1 98 ? 2.593 -6.199 6.427 1.00 89.75 98 ILE A N 1
ATOM 748 C CA . ILE A 1 98 ? 3.719 -5.261 6.287 1.00 89.75 98 ILE A CA 1
ATOM 749 C C . ILE A 1 98 ? 3.383 -4.091 5.373 1.00 89.75 98 ILE A C 1
ATOM 751 O O . ILE A 1 98 ? 3.402 -2.945 5.815 1.00 89.75 98 ILE A O 1
ATOM 755 N N . MET A 1 99 ? 3.043 -4.349 4.112 1.00 93.06 99 MET A N 1
ATOM 756 C CA . MET A 1 99 ? 2.855 -3.260 3.154 1.00 93.06 99 MET A CA 1
ATOM 757 C C . MET A 1 99 ? 1.608 -2.427 3.452 1.00 93.06 99 MET A C 1
ATOM 759 O O . MET A 1 99 ? 1.704 -1.203 3.455 1.00 93.06 99 MET A O 1
ATOM 763 N N . ALA A 1 100 ? 0.468 -3.048 3.770 1.00 95.38 100 ALA A N 1
ATOM 764 C CA . ALA A 1 100 ? -0.756 -2.309 4.073 1.00 95.38 100 ALA A CA 1
ATOM 765 C C . ALA A 1 100 ? -0.609 -1.298 5.225 1.00 95.38 100 ALA A C 1
ATOM 767 O O . ALA A 1 100 ? -0.888 -0.126 4.975 1.00 95.38 100 ALA A O 1
ATOM 768 N N . PRO A 1 101 ? -0.138 -1.654 6.442 1.00 95.06 101 PRO A N 1
ATOM 769 C CA . PRO A 1 101 ? 0.007 -0.666 7.512 1.00 95.06 101 PRO A CA 1
ATOM 770 C C . PRO A 1 101 ? 1.016 0.424 7.148 1.00 95.06 101 PRO A C 1
ATOM 772 O O . PRO A 1 101 ? 0.775 1.592 7.434 1.00 95.06 101 PRO A O 1
ATOM 775 N N . GLN A 1 102 ? 2.128 0.072 6.490 1.00 94.88 102 GLN A N 1
ATOM 776 C CA . GLN A 1 102 ? 3.158 1.049 6.143 1.00 94.88 102 GLN A CA 1
ATOM 777 C C . GLN A 1 102 ? 2.670 2.034 5.081 1.00 94.88 102 GLN A C 1
ATOM 779 O O . GLN A 1 102 ? 2.808 3.236 5.268 1.00 94.88 102 GLN A O 1
ATOM 784 N N . VAL A 1 103 ? 2.072 1.567 3.987 1.00 96.62 103 VAL A N 1
ATOM 785 C CA . VAL A 1 103 ? 1.573 2.455 2.927 1.00 96.62 103 VAL A CA 1
ATOM 786 C C . VAL A 1 103 ? 0.396 3.290 3.430 1.00 96.62 103 VAL A C 1
ATOM 788 O O . VAL A 1 103 ? 0.363 4.501 3.201 1.00 96.62 103 VAL A O 1
ATOM 791 N N . PHE A 1 104 ? -0.543 2.668 4.149 1.00 97.88 104 PHE A N 1
ATOM 792 C CA . PHE A 1 104 ? -1.741 3.342 4.637 1.00 97.88 104 PHE A CA 1
ATOM 793 C C . PHE A 1 104 ? -1.431 4.423 5.673 1.00 97.88 104 PHE A C 1
ATOM 795 O O . PHE A 1 104 ? -1.949 5.526 5.543 1.00 97.88 104 PHE A O 1
ATOM 802 N N . GLU A 1 105 ? -0.513 4.185 6.613 1.00 97.38 105 GLU A N 1
ATOM 803 C CA . GLU A 1 105 ? -0.110 5.189 7.612 1.00 97.38 105 GLU A CA 1
ATOM 804 C C . GLU A 1 105 ? 0.428 6.466 6.968 1.00 97.38 105 GLU A C 1
ATOM 806 O O . GLU A 1 105 ? 0.029 7.575 7.335 1.00 97.38 105 GLU A O 1
ATOM 811 N N . LYS A 1 106 ? 1.294 6.329 5.961 1.00 97.81 106 LYS A N 1
ATOM 812 C CA . LYS A 1 106 ? 1.873 7.487 5.272 1.00 97.81 106 LYS A CA 1
ATOM 813 C C . LYS A 1 106 ? 0.814 8.184 4.421 1.00 97.81 106 LYS A C 1
ATOM 815 O O . LYS A 1 106 ? 0.775 9.414 4.396 1.00 97.81 106 LYS A O 1
ATOM 820 N N . ALA A 1 107 ? -0.071 7.421 3.778 1.00 98.25 107 ALA A N 1
ATOM 821 C CA . ALA A 1 107 ? -1.154 7.984 2.984 1.00 98.25 107 ALA A CA 1
ATOM 822 C C . ALA A 1 107 ? -2.163 8.762 3.842 1.00 98.25 107 ALA A C 1
ATOM 824 O O . ALA A 1 107 ? -2.503 9.896 3.508 1.00 98.25 107 ALA A O 1
ATOM 825 N N . LEU A 1 108 ? -2.589 8.189 4.971 1.00 98.00 108 LEU A N 1
ATOM 826 C CA . LEU A 1 108 ? -3.518 8.808 5.912 1.00 98.00 108 LEU A CA 1
ATOM 827 C C . LEU A 1 108 ? -2.908 10.047 6.567 1.00 98.00 108 LEU A C 1
ATOM 829 O O . LEU A 1 108 ? -3.573 11.076 6.654 1.00 98.00 108 LEU A O 1
ATOM 833 N N . SER A 1 109 ? -1.637 9.980 6.972 1.00 97.31 109 SER A N 1
ATOM 834 C CA . SER A 1 109 ? -0.914 11.134 7.513 1.00 97.31 109 SER A CA 1
ATOM 835 C C . SER A 1 109 ? -0.860 12.285 6.505 1.00 97.31 109 SER A C 1
ATOM 837 O O . SER A 1 109 ? -1.218 13.416 6.839 1.00 97.31 109 SER A O 1
ATOM 839 N N . GLN A 1 110 ? -0.494 12.005 5.249 1.00 97.69 110 GLN A N 1
ATOM 840 C CA . GLN A 1 110 ? -0.452 13.022 4.200 1.00 97.69 110 GLN A CA 1
ATOM 841 C C . GLN A 1 110 ? -1.845 13.590 3.890 1.00 97.69 110 GLN A C 1
ATOM 843 O O . GLN A 1 110 ? -1.997 14.807 3.768 1.00 97.69 110 GLN A O 1
ATOM 848 N N . ALA A 1 111 ? -2.863 12.735 3.786 1.00 97.62 111 ALA A N 1
ATOM 849 C CA . ALA A 1 111 ? -4.231 13.157 3.512 1.00 97.62 111 ALA A CA 1
ATOM 850 C C . ALA A 1 111 ? -4.803 14.027 4.647 1.00 97.62 111 ALA A C 1
ATOM 852 O O . ALA A 1 111 ? -5.380 15.080 4.374 1.00 97.62 111 ALA A O 1
ATOM 853 N N . ASN A 1 112 ? -4.575 13.652 5.911 1.00 96.81 112 ASN A N 1
ATOM 854 C CA . ASN A 1 112 ? -4.969 14.458 7.067 1.00 96.81 112 ASN A CA 1
ATOM 855 C C . ASN A 1 112 ? -4.228 15.794 7.125 1.00 96.81 112 ASN A C 1
ATOM 857 O O . ASN A 1 112 ? -4.855 16.810 7.399 1.00 96.81 112 ASN A O 1
ATOM 861 N N . ASN A 1 113 ? -2.928 15.829 6.820 1.00 97.12 113 ASN A N 1
ATOM 862 C CA . ASN A 1 113 ? -2.177 17.087 6.777 1.00 97.12 113 ASN A CA 1
ATOM 863 C C . ASN A 1 113 ? -2.767 18.086 5.771 1.00 97.12 113 ASN A C 1
ATOM 865 O O . ASN A 1 113 ? -2.816 19.283 6.049 1.00 97.12 113 ASN A O 1
ATOM 869 N N . LEU A 1 114 ? -3.226 17.605 4.612 1.00 95.62 114 LEU A N 1
ATOM 870 C CA . LEU A 1 114 ? -3.909 18.442 3.624 1.00 95.62 114 LEU A CA 1
ATOM 871 C C . LEU A 1 114 ? -5.301 18.872 4.103 1.00 95.62 114 LEU A C 1
ATOM 873 O O . LEU A 1 114 ? -5.668 20.031 3.929 1.00 95.62 114 LEU A O 1
ATOM 877 N N . ALA A 1 115 ? -6.060 17.968 4.728 1.00 95.38 115 ALA A N 1
ATOM 878 C CA . ALA A 1 115 ? -7.380 18.283 5.271 1.00 95.38 115 ALA A CA 1
ATOM 879 C C . ALA A 1 115 ? -7.305 19.343 6.385 1.00 95.38 115 ALA A C 1
ATOM 881 O O . ALA A 1 115 ? -8.091 20.288 6.377 1.00 95.38 115 ALA A O 1
ATOM 882 N N . LEU A 1 116 ? -6.318 19.245 7.283 1.00 97.06 116 LEU A N 1
ATOM 883 C CA . LEU A 1 116 ? -6.111 20.192 8.385 1.00 97.06 116 LEU A CA 1
ATOM 884 C C . LEU A 1 116 ? -5.832 21.612 7.884 1.00 97.06 116 LEU A C 1
ATOM 886 O O . LEU A 1 116 ? -6.374 22.571 8.427 1.00 97.06 116 LEU A O 1
ATOM 890 N N . GLN A 1 117 ? -5.055 21.755 6.807 1.00 96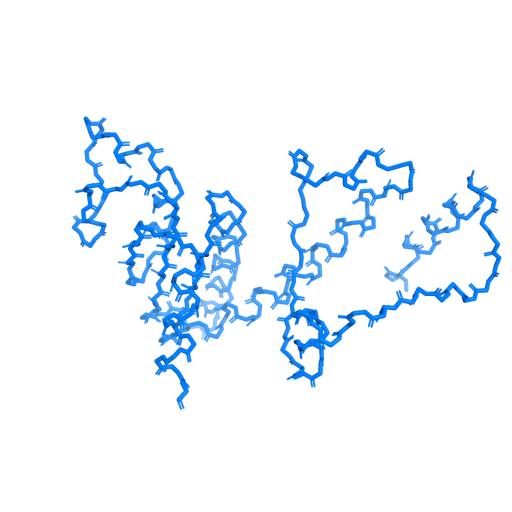.56 117 GLN A N 1
ATOM 891 C CA . GLN A 1 117 ? -4.818 23.053 6.160 1.00 96.56 117 GLN A CA 1
ATOM 892 C C . GLN A 1 117 ? -6.100 23.673 5.579 1.00 96.56 117 GLN A C 1
ATOM 894 O O . GLN A 1 117 ? -6.161 24.883 5.383 1.00 96.56 117 GLN A O 1
ATOM 899 N N . GLN A 1 118 ? -7.122 22.857 5.318 1.00 95.31 118 GLN A N 1
ATOM 900 C CA . GLN A 1 118 ? -8.433 23.270 4.811 1.00 95.31 118 GLN A CA 1
ATOM 901 C C . GLN A 1 118 ? -9.490 23.378 5.927 1.00 95.31 118 GLN A C 1
ATOM 903 O O . GLN A 1 118 ? -10.669 23.553 5.632 1.00 95.31 118 GLN A O 1
ATOM 908 N N . GLY A 1 119 ? -9.095 23.265 7.202 1.00 95.19 119 GLY A N 1
ATOM 909 C CA . GLY A 1 119 ? -10.009 23.311 8.349 1.00 95.19 119 GLY A CA 1
ATOM 910 C C . GLY A 1 119 ? -10.811 22.024 8.582 1.00 95.19 119 GLY A C 1
ATOM 911 O O . GLY A 1 119 ? -11.760 22.033 9.362 1.00 95.19 119 GLY A O 1
ATOM 912 N N . GLY A 1 120 ? -10.445 20.923 7.920 1.00 94.62 120 GLY A N 1
ATOM 913 C CA . GLY A 1 120 ? -11.080 19.613 8.059 1.00 94.62 120 GLY A CA 1
ATOM 914 C C . GLY A 1 120 ? -10.149 18.547 8.640 1.00 94.62 120 GLY A C 1
ATOM 915 O O . GLY A 1 120 ? -8.988 18.789 8.957 1.00 94.62 120 GLY A O 1
ATOM 916 N N . LYS A 1 121 ? -10.663 17.326 8.763 1.00 95.25 121 LYS A N 1
ATOM 917 C CA . LYS A 1 121 ? -9.890 16.117 9.081 1.00 95.25 121 LYS A CA 1
ATOM 918 C C . LYS A 1 121 ? -10.629 14.896 8.547 1.00 95.25 121 LYS A C 1
ATOM 920 O O . LYS A 1 121 ? -11.842 14.956 8.372 1.00 95.25 121 LYS A O 1
ATOM 925 N N . ILE A 1 122 ? -9.928 13.791 8.333 1.00 96.94 122 ILE A N 1
ATOM 926 C CA . ILE A 1 122 ? -10.574 12.496 8.105 1.00 96.94 122 ILE A CA 1
ATOM 927 C C . ILE A 1 122 ? -11.118 12.005 9.455 1.00 96.94 122 ILE A C 1
ATOM 929 O O . ILE A 1 122 ? -10.401 12.038 10.458 1.00 96.94 122 ILE A O 1
ATOM 933 N N . HIS A 1 123 ? -12.377 11.575 9.507 1.00 95.69 123 HIS A N 1
ATOM 934 C CA . HIS A 1 123 ? -13.056 11.171 10.746 1.00 95.69 123 HIS A CA 1
ATOM 935 C C . HIS A 1 123 ? -13.937 9.936 10.528 1.00 95.69 123 HIS A C 1
ATOM 937 O O . HIS A 1 123 ? -14.255 9.596 9.394 1.00 95.69 123 HIS A O 1
ATOM 943 N N . ASP A 1 124 ? -14.273 9.238 11.614 1.00 96.12 124 ASP A N 1
ATOM 944 C CA . ASP A 1 124 ? -15.261 8.145 11.646 1.00 96.12 124 ASP A CA 1
ATOM 945 C C . ASP A 1 124 ? -15.057 7.024 10.613 1.00 96.12 124 ASP A C 1
ATOM 947 O O . ASP A 1 124 ? -15.992 6.340 10.209 1.00 96.12 124 ASP A O 1
ATOM 951 N N . HIS A 1 125 ? -13.813 6.809 10.190 1.00 96.81 125 HIS A N 1
ATOM 952 C CA . HIS A 1 125 ? -13.458 5.740 9.271 1.00 96.81 125 HIS A CA 1
ATOM 953 C C . HIS A 1 125 ? -13.293 4.411 10.011 1.00 96.81 125 HIS A C 1
ATOM 955 O O . HIS A 1 125 ? -12.876 4.361 11.173 1.00 96.81 125 HIS A O 1
ATOM 961 N N . TYR A 1 126 ? -13.572 3.322 9.307 1.00 96.81 126 TYR A N 1
ATOM 962 C CA . TYR A 1 126 ? -13.348 1.965 9.777 1.00 96.81 126 TYR A CA 1
ATOM 963 C C . TYR A 1 126 ? -12.075 1.397 9.169 1.00 96.81 126 TYR A C 1
ATOM 965 O O . TYR A 1 126 ? -11.795 1.570 7.984 1.00 96.81 126 TYR A O 1
ATOM 973 N N . ILE A 1 127 ? -11.326 0.665 9.981 1.00 96.50 127 ILE A N 1
ATOM 974 C CA . ILE A 1 127 ? -10.156 -0.094 9.562 1.00 96.50 127 ILE A CA 1
ATOM 975 C C . ILE A 1 127 ? -10.432 -1.545 9.929 1.00 96.50 127 ILE A C 1
ATOM 977 O O . ILE A 1 127 ? -10.490 -1.906 11.104 1.00 96.50 127 ILE A O 1
ATOM 981 N N . HIS A 1 128 ? -10.611 -2.387 8.922 1.00 95.00 128 HIS A N 1
ATOM 982 C CA . HIS A 1 128 ? -10.798 -3.813 9.122 1.00 95.00 128 HIS A CA 1
ATOM 983 C C . HIS A 1 128 ? -9.556 -4.553 8.630 1.00 95.00 128 HIS A C 1
ATOM 985 O O . HIS A 1 128 ? -9.163 -4.429 7.470 1.00 95.00 128 HIS A O 1
ATOM 991 N N . VAL A 1 129 ? -8.915 -5.298 9.525 1.00 94.88 129 VAL A N 1
ATOM 992 C CA . VAL A 1 129 ? -7.693 -6.049 9.238 1.00 94.88 129 VAL A CA 1
ATOM 993 C C . VAL A 1 129 ? -8.002 -7.535 9.321 1.00 94.88 129 VAL A C 1
ATOM 995 O O . VAL A 1 129 ? -8.517 -8.004 10.333 1.00 94.88 129 VAL A O 1
ATOM 998 N N . VAL A 1 130 ? -7.677 -8.265 8.260 1.00 94.06 130 VAL A N 1
ATOM 999 C CA . VAL A 1 130 ? -7.841 -9.715 8.176 1.00 94.06 130 VAL A CA 1
ATOM 1000 C C . VAL A 1 130 ? -6.498 -10.349 7.894 1.00 94.06 130 VAL A C 1
ATOM 1002 O O . VAL A 1 130 ? -5.802 -9.945 6.961 1.00 94.06 130 VAL A O 1
ATOM 1005 N N . ASP A 1 131 ? -6.143 -11.334 8.705 1.00 93.38 131 ASP A N 1
ATOM 1006 C CA . ASP A 1 131 ? -4.941 -12.138 8.533 1.00 93.38 131 ASP A CA 1
ATOM 1007 C C . ASP A 1 131 ? -5.207 -13.579 8.998 1.00 93.38 131 ASP A C 1
ATOM 1009 O O . ASP A 1 131 ? -6.211 -13.851 9.655 1.00 93.38 131 ASP A O 1
ATOM 1013 N N . LEU A 1 132 ? -4.327 -14.512 8.635 1.00 91.56 132 LEU A N 1
ATOM 1014 C CA . LEU A 1 132 ? -4.408 -15.903 9.085 1.00 91.56 132 LEU A CA 1
ATOM 1015 C C . LEU A 1 132 ? -3.935 -16.068 10.531 1.00 91.56 132 LEU A C 1
ATOM 1017 O O . LEU A 1 132 ? -4.246 -17.077 11.155 1.00 91.56 132 LEU A O 1
ATOM 1021 N N . GLN A 1 133 ? -3.142 -15.126 11.041 1.00 88.81 133 GLN A N 1
ATOM 1022 C CA . GLN A 1 133 ? -2.580 -15.220 12.378 1.00 88.81 133 GLN A CA 1
ATOM 1023 C C . GLN A 1 133 ? -3.666 -15.100 13.459 1.00 88.81 133 GLN A C 1
ATOM 1025 O O . GLN A 1 133 ? -4.425 -14.135 13.492 1.00 88.81 133 GLN A O 1
ATOM 1030 N N . ASP A 1 134 ? -3.718 -16.046 14.392 1.00 87.00 134 ASP A N 1
ATOM 1031 C CA . ASP A 1 134 ? -4.639 -15.946 15.525 1.00 87.00 134 ASP A CA 1
ATOM 1032 C C . ASP A 1 134 ? -4.297 -14.742 16.419 1.00 87.00 134 ASP A C 1
ATOM 1034 O O . ASP A 1 134 ? -3.128 -14.409 16.635 1.00 87.00 134 ASP A O 1
ATOM 1038 N N . SER A 1 135 ? -5.334 -14.099 16.957 1.00 83.06 135 SER A N 1
ATOM 1039 C CA . SER A 1 135 ? -5.223 -13.057 17.979 1.00 83.06 135 SER A CA 1
ATOM 1040 C C . SER A 1 135 ? -6.283 -13.306 19.040 1.00 83.06 135 SER A C 1
ATOM 1042 O O . SER A 1 135 ? -7.457 -13.485 18.716 1.00 83.06 135 SER A O 1
ATOM 1044 N N . VAL A 1 136 ? -5.868 -13.330 20.305 1.00 82.12 136 VAL A N 1
ATOM 1045 C CA . VAL A 1 136 ? -6.779 -13.508 21.451 1.00 82.12 136 VAL A CA 1
ATOM 1046 C C . VAL A 1 136 ? -7.131 -12.175 22.113 1.00 82.12 136 VAL A C 1
ATOM 1048 O O . VAL A 1 136 ? -7.883 -12.143 23.086 1.00 82.12 136 VAL A O 1
ATOM 1051 N N . TRP A 1 137 ? -6.592 -11.069 21.594 1.00 86.69 137 TRP A N 1
ATOM 1052 C CA . TRP A 1 137 ? -6.817 -9.729 22.113 1.00 86.69 137 TRP A CA 1
ATOM 10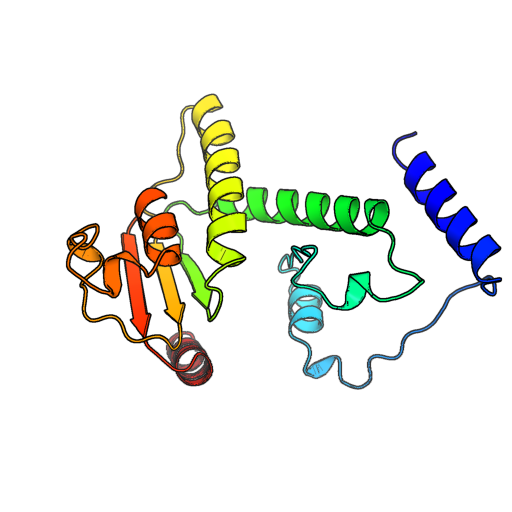53 C C . TRP A 1 137 ? -7.944 -9.002 21.373 1.00 86.69 137 TRP A C 1
ATOM 1055 O O . TRP A 1 137 ? -7.952 -8.907 20.145 1.00 86.69 137 TRP A O 1
ATOM 1065 N N . ASP A 1 138 ? -8.867 -8.412 22.132 1.00 86.25 138 ASP A N 1
ATOM 1066 C CA . ASP A 1 138 ? -9.878 -7.512 21.586 1.00 86.25 138 ASP A CA 1
ATOM 1067 C C . ASP A 1 138 ? -9.285 -6.112 21.370 1.00 86.25 138 ASP A C 1
ATOM 1069 O O . ASP A 1 138 ? -9.177 -5.299 22.288 1.00 86.25 138 ASP A O 1
ATOM 1073 N N . TRP A 1 139 ? -8.933 -5.810 20.121 1.00 84.12 139 TRP A N 1
ATOM 1074 C CA . TRP A 1 139 ? -8.378 -4.513 19.718 1.00 84.12 139 TRP A CA 1
ATOM 1075 C C . TRP A 1 139 ? -9.346 -3.334 19.879 1.00 84.12 139 TRP A C 1
ATOM 1077 O O . TRP A 1 139 ? -8.915 -2.185 19.769 1.00 84.12 139 TRP A O 1
ATOM 1087 N N . SER A 1 140 ? -10.628 -3.576 20.181 1.00 82.62 140 SER A N 1
ATOM 1088 C CA . SER A 1 140 ? -11.542 -2.506 20.594 1.00 82.62 140 SER A CA 1
ATOM 1089 C C . SER A 1 140 ? -11.255 -1.985 22.010 1.00 82.62 140 SER A C 1
ATOM 1091 O O . SER A 1 140 ? -11.631 -0.857 22.321 1.00 82.62 140 SER A O 1
ATOM 1093 N N . GLN A 1 141 ? -10.536 -2.758 22.835 1.00 85.50 141 GLN A N 1
ATOM 1094 C CA . GLN A 1 141 ? -10.154 -2.402 24.210 1.00 85.50 141 GLN A CA 1
ATOM 1095 C C . GLN A 1 141 ? -8.810 -1.657 24.301 1.00 85.50 141 GLN A C 1
ATOM 1097 O O . GLN A 1 141 ? -8.380 -1.287 25.392 1.00 85.50 141 GLN A O 1
ATOM 1102 N N . GLY A 1 142 ? -8.127 -1.432 23.174 1.00 85.56 142 GLY A N 1
ATOM 1103 C CA . GLY A 1 142 ? -6.843 -0.727 23.117 1.00 85.56 142 GLY A CA 1
ATOM 1104 C C . GLY A 1 142 ? -5.647 -1.613 22.761 1.00 85.56 142 GLY A C 1
ATOM 1105 O O . GLY A 1 142 ? -5.811 -2.723 22.257 1.00 85.56 142 GLY A O 1
ATOM 1106 N N . GLU A 1 143 ? -4.426 -1.114 22.997 1.00 89.06 143 GLU A N 1
ATOM 1107 C CA . GLU A 1 143 ? -3.198 -1.898 22.790 1.00 89.06 143 GLU A CA 1
ATOM 1108 C C . GLU A 1 143 ? -3.055 -2.987 23.883 1.00 89.06 143 GLU A C 1
ATOM 1110 O O . GLU A 1 143 ? -3.239 -2.686 25.066 1.00 89.06 143 GLU A O 1
ATOM 1115 N N . PRO A 1 144 ? -2.669 -4.229 23.532 1.00 88.31 144 PRO A N 1
ATOM 1116 C CA . PRO A 1 144 ? -2.399 -5.286 24.511 1.00 88.31 144 PRO A CA 1
ATOM 1117 C C . PRO A 1 144 ? -1.207 -4.949 25.429 1.00 88.31 144 PRO A C 1
ATOM 1119 O O . PRO A 1 144 ? -0.301 -4.208 25.034 1.00 88.31 144 PRO A O 1
ATOM 1122 N N . PRO A 1 145 ? -1.136 -5.517 26.649 1.00 89.12 145 PRO A N 1
ATOM 1123 C CA . PRO A 1 145 ? 0.025 -5.360 27.525 1.00 89.12 145 PRO A CA 1
ATOM 1124 C C . PRO A 1 145 ? 1.255 -6.086 26.959 1.00 89.12 145 PRO A C 1
ATOM 1126 O O . PRO A 1 145 ? 1.128 -7.097 26.277 1.00 89.12 145 PRO A O 1
ATOM 1129 N N . LYS A 1 146 ? 2.468 -5.637 27.319 1.00 89.50 146 LYS A N 1
ATOM 1130 C CA . LYS A 1 146 ? 3.746 -6.245 26.872 1.00 89.50 146 LYS A CA 1
ATOM 1131 C C . LYS A 1 146 ? 3.904 -7.731 27.222 1.00 89.50 146 LYS A C 1
ATOM 1133 O O . LYS A 1 146 ? 4.740 -8.403 26.633 1.00 89.50 146 LYS A O 1
ATOM 1138 N N . SER A 1 147 ? 3.151 -8.217 28.206 1.00 89.50 147 SER A N 1
ATOM 1139 C CA . SER A 1 147 ? 3.116 -9.624 28.608 1.00 89.50 147 SER A CA 1
ATOM 1140 C C . SER A 1 147 ? 2.291 -10.507 27.666 1.00 89.50 147 SER A C 1
ATOM 1142 O O . SER A 1 147 ? 2.396 -11.726 27.754 1.00 89.50 147 SER A O 1
ATOM 1144 N N . SER A 1 148 ? 1.478 -9.921 26.782 1.00 88.31 148 SER A N 1
ATOM 1145 C CA . SER A 1 148 ? 0.688 -10.660 25.798 1.00 88.31 148 SER A CA 1
ATOM 1146 C C . SER A 1 148 ? 1.484 -10.892 24.505 1.00 88.31 148 SER A C 1
ATOM 1148 O O . SER A 1 148 ? 2.103 -9.948 24.004 1.00 88.31 148 SER A O 1
ATOM 1150 N N . PRO A 1 149 ? 1.428 -12.094 23.897 1.00 85.19 149 PRO A N 1
ATOM 1151 C CA . PRO A 1 149 ? 1.949 -12.330 22.550 1.00 85.19 149 PRO A CA 1
ATOM 1152 C C . PRO A 1 149 ? 1.370 -11.370 21.500 1.00 85.19 149 PRO A C 1
ATOM 1154 O O . PRO A 1 149 ? 2.093 -10.942 20.600 1.00 85.19 149 PRO A O 1
ATOM 1157 N N . ASP A 1 150 ? 0.106 -10.954 21.651 1.00 85.75 150 ASP A N 1
ATOM 1158 C CA . ASP A 1 150 ? -0.565 -10.013 20.744 1.00 85.75 150 ASP A CA 1
ATOM 1159 C C . ASP A 1 150 ? 0.117 -8.641 20.689 1.00 85.75 150 ASP A C 1
ATOM 1161 O O . ASP A 1 150 ? 0.025 -7.939 19.683 1.00 85.75 150 ASP A O 1
ATOM 1165 N N . TYR A 1 151 ? 0.875 -8.262 21.726 1.00 83.00 151 TYR A N 1
ATOM 1166 C CA . TYR A 1 151 ? 1.700 -7.048 21.706 1.00 83.00 151 TYR A CA 1
ATOM 1167 C C . TYR A 1 151 ? 2.719 -7.037 20.566 1.00 83.00 151 TYR A C 1
ATOM 1169 O O . TYR A 1 151 ? 3.116 -5.972 20.081 1.00 83.00 151 TYR A O 1
ATOM 1177 N N . TYR A 1 152 ? 3.116 -8.221 20.104 1.00 80.50 152 TYR A N 1
ATOM 1178 C CA . TYR A 1 152 ? 4.080 -8.403 19.032 1.00 80.50 152 TYR A CA 1
ATOM 1179 C C . TYR A 1 152 ? 3.423 -8.558 17.651 1.00 80.50 152 TYR A C 1
ATOM 1181 O O . TYR A 1 152 ? 4.145 -8.609 16.652 1.00 80.50 152 TYR A O 1
ATOM 1189 N N . LEU A 1 153 ? 2.085 -8.488 17.555 1.00 84.12 153 LEU A N 1
ATOM 1190 C CA . LEU A 1 153 ? 1.347 -8.253 16.304 1.00 84.12 153 LEU A CA 1
ATOM 1191 C C . LEU A 1 153 ? 1.519 -6.792 15.863 1.00 84.12 153 LEU A C 1
ATOM 1193 O O . LEU A 1 153 ? 0.602 -5.970 15.867 1.00 84.12 153 LEU A O 1
ATOM 1197 N N . ARG A 1 154 ? 2.757 -6.443 15.502 1.00 77.88 154 ARG A N 1
ATOM 1198 C CA . ARG A 1 154 ? 3.220 -5.063 15.301 1.00 77.88 154 ARG A CA 1
ATOM 1199 C C . ARG A 1 154 ? 2.390 -4.281 14.281 1.00 77.88 154 ARG A C 1
ATOM 1201 O O . ARG A 1 154 ? 2.287 -3.062 14.392 1.00 77.88 154 ARG A O 1
ATOM 1208 N N . PHE A 1 155 ? 1.802 -4.961 13.305 1.00 82.44 155 PHE A N 1
ATOM 1209 C CA . PHE A 1 155 ? 0.990 -4.327 12.275 1.00 82.44 155 PHE A CA 1
ATOM 1210 C C . PHE A 1 155 ? -0.341 -3.795 12.809 1.00 82.44 155 PHE A C 1
ATOM 1212 O O . PHE A 1 155 ? -0.727 -2.683 12.453 1.00 82.44 155 PHE A O 1
ATOM 1219 N N . LEU A 1 156 ? -0.996 -4.518 13.724 1.00 86.19 156 LEU A N 1
ATOM 1220 C CA . LEU A 1 156 ? -2.235 -4.063 14.362 1.00 86.19 156 LEU A CA 1
ATOM 1221 C C . LEU A 1 156 ? -1.994 -2.849 15.245 1.00 86.19 156 LEU A C 1
ATOM 1223 O O . LEU A 1 156 ? -2.808 -1.934 15.262 1.00 86.19 156 LEU A O 1
ATOM 1227 N N . LYS A 1 157 ? -0.820 -2.769 15.871 1.00 86.69 157 LYS A N 1
ATOM 1228 C CA . LYS A 1 157 ? -0.388 -1.570 16.590 1.00 86.69 157 LYS A CA 1
ATOM 1229 C C . LYS A 1 157 ? -0.300 -0.339 15.683 1.00 86.69 157 LYS A C 1
ATOM 1231 O O . LYS A 1 157 ? -0.713 0.748 16.081 1.00 86.69 157 LYS A O 1
ATOM 1236 N N . SER A 1 158 ? 0.238 -0.496 14.472 1.00 90.06 158 SER A N 1
ATOM 1237 C CA . SER A 1 158 ? 0.269 0.588 13.483 1.00 90.06 158 SER A CA 1
ATOM 1238 C C . SER A 1 158 ? -1.142 1.014 13.091 1.00 90.06 158 SER A C 1
ATOM 1240 O O . SER A 1 158 ? -1.421 2.207 13.101 1.00 90.06 158 SER A O 1
ATOM 1242 N N . PHE A 1 159 ? -2.044 0.063 12.825 1.00 92.88 159 PHE A N 1
ATOM 1243 C CA . PHE A 1 159 ? -3.452 0.371 12.563 1.00 92.88 159 PHE A CA 1
ATOM 1244 C C . PHE A 1 159 ? -4.124 1.082 13.737 1.00 92.88 159 PHE A C 1
ATOM 1246 O O . PHE A 1 159 ? -4.718 2.131 13.527 1.00 92.88 159 PHE A O 1
ATOM 1253 N N . TYR A 1 160 ? -3.937 0.595 14.966 1.00 89.69 160 TYR A N 1
ATOM 1254 C CA . TYR A 1 160 ? -4.468 1.198 16.193 1.00 89.69 160 TYR A CA 1
ATOM 1255 C C . TYR A 1 160 ? -4.169 2.691 16.312 1.00 89.69 160 TYR A C 1
ATOM 1257 O O . TYR A 1 160 ? -5.039 3.506 16.608 1.00 89.69 160 TYR A O 1
ATOM 1265 N N . ARG A 1 161 ? -2.931 3.068 16.009 1.00 91.00 161 ARG A N 1
ATOM 1266 C CA . ARG A 1 161 ? -2.454 4.447 16.140 1.00 91.00 161 ARG A CA 1
ATOM 1267 C C . ARG A 1 161 ? -2.940 5.385 15.037 1.00 91.00 161 ARG A C 1
ATOM 1269 O O . ARG A 1 161 ? -2.773 6.592 15.176 1.00 91.00 161 ARG A O 1
ATOM 1276 N N . MET A 1 162 ? -3.534 4.857 13.967 1.00 92.94 162 MET A N 1
ATOM 1277 C CA . MET A 1 162 ? -4.106 5.654 12.877 1.00 92.94 162 MET A CA 1
ATOM 1278 C C . MET A 1 162 ? -5.495 6.226 13.204 1.00 92.94 162 MET A C 1
ATOM 1280 O O . MET A 1 162 ? -5.985 7.081 12.467 1.00 92.94 162 MET A O 1
ATOM 1284 N N . GLY A 1 163 ? -6.091 5.828 14.332 1.00 90.94 163 GLY A N 1
ATOM 1285 C CA . GLY A 1 163 ? -7.428 6.252 14.740 1.00 90.94 163 GLY A CA 1
ATOM 1286 C C . GLY A 1 163 ? -8.536 5.504 13.996 1.00 90.94 163 GLY A C 1
ATOM 1287 O O . GLY A 1 163 ? -8.305 4.454 13.400 1.00 90.94 163 GLY A O 1
ATOM 1288 N N . GLY A 1 164 ? -9.758 6.038 14.067 1.00 92.50 164 GLY A N 1
ATOM 1289 C CA . GLY A 1 164 ? -10.943 5.371 13.527 1.00 92.50 164 GLY A CA 1
ATOM 1290 C C . GLY A 1 164 ? -11.392 4.167 14.362 1.00 92.50 164 GLY A C 1
ATOM 1291 O O . GLY A 1 164 ? -10.916 3.940 15.476 1.00 92.50 164 GLY A O 1
ATOM 1292 N N . THR A 1 165 ? -12.338 3.396 13.825 1.00 94.69 165 THR A N 1
ATOM 1293 C CA . THR A 1 165 ? -12.829 2.165 14.460 1.00 94.69 165 THR A CA 1
ATOM 1294 C C . THR A 1 165 ? -12.124 0.955 13.871 1.00 94.69 165 THR A C 1
ATOM 1296 O O . THR A 1 165 ? -12.282 0.654 12.688 1.00 94.69 165 THR A O 1
ATOM 1299 N N . ILE A 1 166 ? -11.380 0.227 14.703 1.00 92.56 166 ILE A N 1
ATOM 1300 C CA . ILE A 1 166 ? -10.588 -0.919 14.251 1.00 92.56 166 ILE A CA 1
ATOM 1301 C C . ILE A 1 166 ? -11.260 -2.234 14.604 1.00 92.56 166 ILE A C 1
ATOM 1303 O O . ILE A 1 166 ? -11.806 -2.413 15.697 1.00 92.56 166 ILE A O 1
ATOM 1307 N N . ARG A 1 167 ? -11.211 -3.164 13.654 1.00 92.06 167 ARG A N 1
ATOM 1308 C CA . ARG A 1 167 ? -11.641 -4.549 13.820 1.00 92.06 167 ARG A CA 1
ATOM 1309 C C . ARG A 1 167 ? -10.588 -5.479 13.241 1.00 92.06 167 ARG A C 1
ATOM 1311 O O . ARG A 1 167 ? -10.038 -5.212 12.174 1.00 92.06 167 ARG A O 1
ATOM 1318 N N . TYR A 1 168 ? -10.331 -6.563 13.960 1.00 92.50 168 TYR A N 1
ATOM 1319 C CA . TYR A 1 168 ? -9.460 -7.639 13.519 1.00 92.50 168 TYR A CA 1
ATOM 1320 C C . TYR A 1 168 ? -10.276 -8.912 13.321 1.00 92.50 168 TYR A C 1
ATOM 1322 O O . TYR A 1 168 ? -11.191 -9.187 14.096 1.00 92.50 168 TYR A O 1
ATOM 1330 N N . THR A 1 169 ? -9.968 -9.684 12.286 1.00 91.56 169 THR A N 1
ATOM 1331 C CA . THR A 1 169 ? -10.540 -11.015 12.075 1.00 91.56 169 THR A CA 1
ATOM 1332 C C . THR A 1 169 ? -9.429 -11.973 11.667 1.00 91.56 169 THR A C 1
ATOM 1334 O O . THR A 1 169 ? -8.821 -11.802 10.613 1.00 91.56 169 THR A O 1
ATOM 1337 N N . ALA A 1 170 ? -9.177 -12.982 12.501 1.00 92.56 170 ALA A N 1
ATOM 1338 C CA . ALA A 1 170 ? -8.306 -14.099 12.158 1.00 92.56 170 ALA A CA 1
ATOM 1339 C C . ALA A 1 170 ? -9.087 -15.074 11.262 1.00 92.56 170 ALA A C 1
ATOM 1341 O O . ALA A 1 170 ? -9.997 -15.757 11.736 1.00 92.56 170 ALA A O 1
ATOM 1342 N N . ALA A 1 171 ? -8.812 -15.085 9.957 1.00 93.62 171 ALA A N 1
ATOM 1343 C CA . ALA A 1 171 ? -9.534 -15.926 9.003 1.00 93.62 171 ALA A CA 1
ATOM 1344 C C . ALA A 1 171 ? -8.759 -16.169 7.701 1.00 93.62 171 ALA A C 1
ATOM 1346 O O . ALA A 1 171 ? -7.922 -15.373 7.280 1.00 93.62 171 ALA A O 1
ATOM 1347 N N . ASP A 1 172 ? -9.120 -17.248 6.997 1.00 95.19 172 ASP A N 1
ATOM 1348 C CA . ASP A 1 172 ? -8.734 -17.442 5.596 1.00 95.19 172 ASP A CA 1
ATOM 1349 C C . ASP A 1 172 ? -9.313 -16.298 4.741 1.00 95.19 172 ASP A C 1
ATOM 1351 O O . ASP A 1 172 ? -10.531 -16.109 4.654 1.00 95.19 172 ASP A O 1
ATOM 1355 N N . ASN A 1 173 ? -8.431 -15.555 4.067 1.00 94.62 173 ASN A N 1
ATOM 1356 C CA . ASN A 1 173 ? -8.783 -14.452 3.170 1.00 94.62 173 ASN A CA 1
ATOM 1357 C C . ASN A 1 173 ? -9.819 -14.853 2.112 1.00 94.62 173 ASN A C 1
ATOM 1359 O O . ASN A 1 173 ? -10.670 -14.051 1.735 1.00 94.62 173 ASN A O 1
ATOM 1363 N N . ARG A 1 174 ? -9.784 -16.100 1.631 1.00 94.75 174 ARG A N 1
ATOM 1364 C CA . ARG A 1 174 ? -10.777 -16.624 0.691 1.00 94.75 174 ARG A CA 1
ATOM 1365 C C . ARG A 1 174 ? -12.156 -16.693 1.341 1.00 94.75 174 ARG A C 1
ATOM 1367 O O . ARG A 1 174 ? -13.129 -16.262 0.729 1.00 94.75 174 ARG A O 1
ATOM 1374 N N . VAL A 1 175 ? -12.244 -17.198 2.572 1.00 95.31 175 VAL A N 1
ATOM 1375 C CA . VAL A 1 175 ? -13.508 -17.268 3.322 1.00 95.31 175 VAL A CA 1
ATOM 1376 C C . VAL A 1 175 ? -14.068 -15.863 3.528 1.00 95.31 175 VAL A C 1
ATOM 1378 O O . VAL A 1 175 ? -15.245 -15.643 3.244 1.00 95.31 175 VAL A O 1
ATOM 1381 N N . LEU A 1 176 ? -13.230 -14.899 3.926 1.00 94.81 176 LEU A N 1
ATOM 1382 C CA . LEU A 1 176 ? -13.637 -13.497 4.036 1.00 94.81 176 LEU A CA 1
ATOM 1383 C C . LEU A 1 176 ? -14.212 -12.973 2.713 1.00 94.81 176 LEU A C 1
ATOM 1385 O O . LEU A 1 176 ? -15.338 -12.483 2.681 1.00 94.81 176 LEU A O 1
ATOM 1389 N N . LEU A 1 177 ? -13.450 -13.076 1.621 1.00 94.00 177 LEU A N 1
ATOM 1390 C CA . LEU A 1 177 ? -13.819 -12.484 0.334 1.00 94.00 177 LEU A CA 1
ATOM 1391 C C . LEU A 1 177 ? -15.097 -13.104 -0.249 1.00 94.00 177 LEU A C 1
ATOM 1393 O O . LEU A 1 177 ? -15.917 -12.379 -0.812 1.00 94.00 177 LEU A O 1
ATOM 1397 N N . HIS A 1 178 ? -15.307 -14.414 -0.087 1.00 95.31 178 HIS A N 1
ATOM 1398 C CA . HIS A 1 178 ? -16.545 -15.067 -0.521 1.00 95.31 178 HIS A CA 1
ATOM 1399 C C . HIS A 1 178 ? -17.763 -14.609 0.285 1.00 95.31 178 HIS A C 1
ATOM 1401 O O . HIS A 1 178 ? -18.802 -14.327 -0.311 1.00 95.31 178 HIS A O 1
ATOM 1407 N N . ASN A 1 179 ? -17.642 -14.503 1.611 1.00 95.81 179 ASN A N 1
ATOM 1408 C CA . ASN A 1 179 ? -18.744 -14.040 2.456 1.00 95.81 179 ASN A CA 1
ATOM 1409 C C . ASN A 1 179 ? -19.051 -12.557 2.226 1.00 95.81 179 ASN A C 1
ATOM 1411 O O . ASN A 1 179 ? -20.216 -12.188 2.106 1.00 95.81 179 ASN A O 1
ATOM 1415 N N . LEU A 1 180 ? -18.020 -11.719 2.080 1.00 93.88 180 LEU A N 1
ATOM 1416 C CA . LEU A 1 180 ? -18.189 -10.305 1.749 1.00 93.88 180 LEU A CA 1
ATOM 1417 C C . LEU A 1 180 ? -18.907 -10.138 0.406 1.00 93.88 180 LEU A C 1
ATOM 1419 O O . LEU A 1 180 ? -19.839 -9.351 0.291 1.00 93.88 180 LEU A O 1
ATOM 1423 N N . TYR A 1 181 ? -18.516 -10.917 -0.603 1.00 94.19 181 TYR A N 1
ATOM 1424 C CA . TYR A 1 181 ? -19.192 -10.909 -1.896 1.00 94.19 181 TYR A CA 1
ATOM 1425 C C . TYR A 1 181 ? -20.655 -11.355 -1.809 1.00 94.19 181 TYR A C 1
ATOM 1427 O O . TYR A 1 181 ? -21.502 -10.764 -2.472 1.00 94.19 181 TYR A O 1
ATOM 1435 N N . ALA A 1 182 ? -20.955 -12.382 -1.010 1.00 96.75 182 ALA A N 1
ATOM 1436 C CA . ALA A 1 182 ? -22.321 -12.856 -0.812 1.00 96.75 182 ALA A CA 1
ATOM 1437 C C . ALA A 1 182 ? -23.201 -11.824 -0.088 1.00 96.75 182 ALA A C 1
ATOM 1439 O O . ALA A 1 182 ? -24.373 -11.710 -0.416 1.00 96.75 182 ALA A O 1
ATOM 1440 N N . ALA A 1 183 ? -22.640 -11.065 0.857 1.00 95.81 183 ALA A N 1
ATOM 1441 C CA . ALA A 1 183 ? -23.367 -10.049 1.620 1.00 95.81 183 ALA A CA 1
ATOM 1442 C C . ALA A 1 183 ? -23.602 -8.734 0.852 1.00 95.81 183 ALA A C 1
ATOM 1444 O O . ALA A 1 183 ? -24.522 -7.993 1.182 1.00 95.81 183 ALA A O 1
ATOM 1445 N N . LEU A 1 184 ? -22.756 -8.420 -0.136 1.00 93.38 184 LEU A N 1
ATOM 1446 C CA . LEU A 1 184 ? -22.853 -7.198 -0.950 1.00 93.38 184 LEU A CA 1
ATOM 1447 C C . LEU A 1 184 ? -23.642 -7.383 -2.256 1.00 93.38 184 LEU A C 1
ATOM 1449 O O . LEU A 1 184 ? -23.779 -6.430 -3.026 1.00 93.38 184 LEU A O 1
ATOM 1453 N N . LYS A 1 185 ? -24.092 -8.605 -2.535 1.00 81.31 185 LYS A N 1
ATOM 1454 C CA . LYS A 1 185 ? -24.914 -8.953 -3.694 1.00 81.31 185 LYS A CA 1
ATOM 1455 C C . LYS A 1 185 ? -26.393 -8.927 -3.357 1.00 81.31 185 LYS A C 1
ATOM 1457 O O . LYS A 1 185 ? -27.153 -8.557 -4.277 1.00 81.31 185 LYS A O 1
#

Sequence (185 aa):
MAQVPALVELLQTVEKFNLAPGRLTVLHPFKRFSYLAAACRMRVPVTVHPGIGYDIIYNNPFANGAAIGRGAHTDFKIFVDSVRRLSEGVFLSVGSAIMAPQVFEKALSQANNLALQQGGKIHDHYIHVVDLQDSVWDWSQGEPPKSSPDYYLRFLKSFYRMGGTIRYTAADNRVLLHNLYAALK

pLDDT: mean 92.86, std 5.4, range [56.97, 98.5]

Foldseek 3Di:
DVCVVVVVLVVCLCVVVVDDDDDDDDDDPPLVPDPVSVCVVVVNDDADADDDVPDPLCVDPSDDPVVNVVRNVVSLVVVLVVLLPQALHEDEAFADLDPVLVSVLVSQVVSQVVQVVVVHGRYQGEYEYEHQDDDPDDCQVPQDDPPDPVNVSVSVVSVRVSDHHYDYDNDDSVVVVVVVVVVVD

Radius of gyration: 20.14 Å; Cα contacts (8 Å, |Δi|>4): 183; chains: 1; bounding box: 47×41×61 Å

Secondary structure (DSSP, 8-state):
-TTHHHHHHHHHHHHHHTPPPS------TTGGG-HHHHHHHHT--------TTT-GGGGSTT--HHHHHHHHHHHHHHHHHHHTT-TT-EEEEES-SSHHHHHHHHHHHHHHHHHHHTT----S-EEEEEESS---S-GGG-SPPTTSGGGG-HHHHHHHHT-SEEEEEES-HHHHHHHHHHH--

Nearest PDB structures (foldseek):
  3hfg-assembly2_C  TM=2.920E-01  e=9.659E-01  Homo sapiens
  8p2d-assembly1_A  TM=3.365E-01  e=1.685E+00  Segatella copri
  4jz5-assembly1_A  TM=3.736E-01  e=5.128E+00  Listeria phage P40
  5end-assembly1_A-2  TM=2.050E-01  e=2.029E+00  Vibrio cholerae O1 biovar El Tor str. N16961
  5hex-assembly1_A  TM=3.454E-01  e=7.905E+00  Homo sapiens